Protein AF-A0A954H1Q3-F1 (afdb_monomer)

Foldseek 3Di:
DDDDDDPDPPPPPDPCVQAPPLLVVQDPFLCSDPPHLSNLQVVLLVVLVVDDDPLSSLCSNCCNPSRNLPAAAAQDDPDCPSQVDDDPNYPHNGHDDNDHSVLVRLLNGQLSVQLPDDPDRDDDPPVNVVVCVVVVFDPVLVSVCVNCVVVQDPQHAEALVVSVVVCVVPVDCRPPPSVSNVVGHD

Secondary structure (DSSP, 8-state):
--------------TTTTS-GGGGT--SSSTT-TT-HHHHHHHHHHHHTT-S-HHHHHHHHHHSTTTTTSPPSBSS-S--HHHHS--TTSS-----BSS-HHHHHHHHHHHHHHHHSSS-PPPPPTTTHHHHHHHT--HHHHHHHHHHHHHH-SS--S-HHHHHHHHHHHT------HHHHHHHH-

Sequence (186 aa):
MTKRAKNGRRSFHHPLRPLLPFRAGIAKTIEGSDFTSAQARLADLHKASEVSSVAAVDRACEHGPKTGWLQPVQLEPKRKAVRNTTTKRRPSDKGFLSMTLAECLQLLDWTGRQIRRDGKLGTIPSDLQPLFGRIGMSPDIWVDCVRRFGKWHSSGVGRPASLRRQSERTGRNRSLNTKLSRQVFA

Radius of gyration: 19.1 Å; Cα contacts (8 Å, |Δi|>4): 179; chains: 1; bounding box: 40×62×41 Å

Mean predicted aligned error: 12.43 Å

pLDDT: mean 73.04, std 18.64, range [27.81, 93.06]

Structure (mmCIF, N/CA/C/O backbone):
data_AF-A0A954H1Q3-F1
#
_entry.id   AF-A0A954H1Q3-F1
#
loop_
_atom_site.group_PDB
_atom_site.id
_atom_site.type_symbol
_atom_site.label_atom_id
_atom_site.label_alt_id
_atom_site.label_comp_id
_atom_site.label_asym_id
_atom_site.label_entity_id
_atom_site.label_seq_id
_atom_site.pdbx_PDB_ins_code
_atom_site.Cartn_x
_atom_site.Cartn_y
_atom_site.Cartn_z
_atom_site.occupancy
_atom_site.B_iso_or_equiv
_atom_site.auth_seq_id
_atom_site.auth_comp_id
_atom_site.auth_asym_id
_atom_site.auth_atom_id
_atom_site.pdbx_PDB_model_num
ATOM 1 N N . MET A 1 1 ? -21.444 47.787 7.251 1.00 35.69 1 MET A N 1
ATOM 2 C CA . MET A 1 1 ? -21.987 46.766 6.322 1.00 35.69 1 MET A CA 1
ATOM 3 C C . MET A 1 1 ? -20.879 45.800 5.911 1.00 35.69 1 MET A C 1
ATOM 5 O O . MET A 1 1 ? -20.102 46.085 5.011 1.00 35.69 1 MET A O 1
ATOM 9 N N . THR A 1 2 ? -20.749 44.682 6.618 1.00 30.59 2 THR A N 1
ATOM 10 C CA . THR A 1 2 ? -19.659 43.704 6.474 1.00 30.59 2 THR A CA 1
ATOM 11 C C . THR A 1 2 ? -20.085 42.551 5.561 1.00 30.59 2 THR A C 1
ATOM 13 O O . THR A 1 2 ? -20.817 41.653 5.970 1.00 30.59 2 THR A O 1
ATOM 16 N N . LYS A 1 3 ? -19.617 42.546 4.306 1.00 29.66 3 LYS A N 1
ATOM 17 C CA . LYS A 1 3 ? -19.769 41.396 3.399 1.00 29.66 3 LYS A CA 1
ATOM 18 C C . LYS A 1 3 ? -18.770 40.301 3.796 1.00 29.66 3 LYS A C 1
ATOM 20 O O . LYS A 1 3 ? -17.591 40.374 3.469 1.00 29.66 3 LYS A O 1
ATOM 25 N N . ARG A 1 4 ? -19.243 39.267 4.502 1.00 27.81 4 ARG A N 1
ATOM 26 C CA . ARG A 1 4 ? -18.504 38.006 4.691 1.00 27.81 4 ARG A CA 1
ATOM 27 C C . ARG A 1 4 ? -18.401 37.278 3.349 1.00 27.81 4 ARG A C 1
ATOM 29 O O . ARG A 1 4 ? -19.404 36.803 2.819 1.00 27.81 4 ARG A O 1
ATOM 36 N N . ALA A 1 5 ? -17.184 37.160 2.824 1.00 32.69 5 ALA A N 1
ATOM 37 C CA . ALA A 1 5 ? -16.878 36.290 1.698 1.00 32.69 5 ALA A CA 1
ATOM 38 C C . ALA A 1 5 ? -17.156 34.825 2.084 1.00 32.69 5 ALA A C 1
ATOM 40 O O . ALA A 1 5 ? -16.593 34.294 3.046 1.00 32.69 5 ALA A O 1
ATOM 41 N N . LYS A 1 6 ? -18.053 34.168 1.340 1.00 33.12 6 LYS A N 1
ATOM 42 C CA . LYS A 1 6 ? -18.294 32.724 1.431 1.00 33.12 6 LYS A CA 1
ATOM 43 C C . LYS A 1 6 ? -17.038 32.004 0.938 1.00 33.12 6 LYS A C 1
ATOM 45 O O . LYS A 1 6 ? -16.817 31.887 -0.263 1.00 33.12 6 LYS A O 1
ATOM 50 N N . ASN A 1 7 ? -16.215 31.521 1.867 1.00 31.72 7 ASN A N 1
ATOM 51 C CA . ASN A 1 7 ? -15.105 30.625 1.556 1.00 31.72 7 ASN A CA 1
ATOM 52 C C . ASN A 1 7 ? -15.659 29.327 0.956 1.00 31.72 7 ASN A C 1
ATOM 54 O O . ASN A 1 7 ? -16.177 28.464 1.670 1.00 31.72 7 ASN A O 1
ATOM 58 N N . GLY A 1 8 ? -15.538 29.199 -0.366 1.00 29.08 8 GLY A N 1
ATOM 59 C CA . GLY A 1 8 ? -15.759 27.955 -1.085 1.00 29.08 8 GLY A CA 1
ATOM 60 C C . GLY A 1 8 ? -14.873 26.864 -0.493 1.00 29.08 8 GLY A C 1
ATOM 61 O O . GLY A 1 8 ? -13.644 26.973 -0.482 1.00 29.08 8 GLY A O 1
ATOM 62 N N . ARG A 1 9 ? -15.501 25.809 0.032 1.00 29.38 9 ARG A N 1
ATOM 63 C CA . ARG A 1 9 ? -14.812 24.586 0.444 1.00 29.38 9 ARG A CA 1
ATOM 64 C C . ARG A 1 9 ? -14.152 23.989 -0.798 1.00 29.38 9 ARG A C 1
ATOM 66 O O . ARG A 1 9 ? -14.795 23.270 -1.553 1.00 29.38 9 ARG A O 1
ATOM 73 N N . ARG A 1 10 ? -12.868 24.280 -1.017 1.00 31.75 10 ARG A N 1
ATOM 74 C CA . ARG A 1 10 ? -12.045 23.495 -1.941 1.00 31.75 10 ARG A CA 1
ATOM 75 C C . ARG A 1 10 ? -11.965 22.083 -1.372 1.00 31.75 10 ARG A C 1
ATOM 77 O O . ARG A 1 10 ? -11.327 21.852 -0.344 1.00 31.75 10 ARG A O 1
ATOM 84 N N . SER A 1 11 ? -12.675 21.162 -2.011 1.00 29.42 11 SER A N 1
ATOM 85 C CA . SER A 1 11 ? -12.599 19.730 -1.757 1.00 29.42 11 SER A CA 1
ATOM 86 C C . SER A 1 11 ? -11.170 19.265 -2.028 1.00 29.42 11 SER A C 1
ATOM 88 O O . SER A 1 11 ? -10.785 19.035 -3.169 1.00 29.42 11 SER A O 1
ATOM 90 N N . PHE A 1 12 ? -10.356 19.155 -0.980 1.00 28.61 12 PHE A N 1
ATOM 91 C CA . PHE A 1 12 ? -9.061 18.492 -1.073 1.00 28.61 12 PHE A CA 1
ATOM 92 C C . PHE A 1 12 ? -9.314 16.993 -1.266 1.00 28.61 12 PHE A C 1
ATOM 94 O O . PHE A 1 12 ? -9.613 16.268 -0.316 1.00 28.61 12 PHE A O 1
ATOM 101 N N . HIS A 1 13 ? -9.228 16.528 -2.510 1.00 31.58 13 HIS A N 1
ATOM 102 C CA . HIS A 1 13 ? -9.162 15.106 -2.820 1.00 31.58 13 HIS A CA 1
ATOM 103 C C . HIS A 1 13 ? -7.797 14.571 -2.358 1.00 31.58 13 HIS A C 1
ATOM 105 O O . HIS A 1 13 ? -6.783 14.768 -3.015 1.00 31.58 13 HIS A O 1
ATOM 111 N N . HIS A 1 14 ? -7.762 13.940 -1.179 1.00 36.47 14 HIS A N 1
ATOM 112 C CA . HIS A 1 14 ? -6.566 13.272 -0.656 1.00 36.47 14 HIS A CA 1
ATOM 113 C C . HIS A 1 14 ? -6.348 11.932 -1.391 1.00 36.47 14 HIS A C 1
ATOM 115 O O . HIS A 1 14 ? -7.320 11.187 -1.556 1.00 36.47 14 HIS A O 1
ATOM 121 N N . PRO A 1 15 ? -5.103 11.554 -1.748 1.00 38.41 15 PRO A N 1
ATOM 122 C CA . PRO A 1 15 ? -4.767 10.362 -2.551 1.00 38.41 15 PRO A CA 1
ATOM 123 C C . PRO A 1 15 ? -5.177 9.002 -1.960 1.00 38.41 15 PRO A C 1
ATOM 125 O O . PRO A 1 15 ? -5.030 7.983 -2.622 1.00 38.41 15 PRO A O 1
ATOM 128 N N . LEU A 1 16 ? -5.707 8.968 -0.733 1.00 36.47 16 LEU A N 1
ATOM 129 C CA . LEU A 1 16 ? -6.153 7.738 -0.068 1.00 36.47 16 LEU A CA 1
ATOM 130 C C . LEU A 1 16 ? -7.680 7.546 -0.129 1.00 36.47 16 LEU A C 1
ATOM 132 O O . LEU A 1 16 ? -8.176 6.460 0.153 1.00 36.47 16 LEU A O 1
ATOM 136 N N . ARG A 1 17 ? -8.439 8.580 -0.526 1.00 35.25 17 ARG A N 1
ATOM 137 C CA . ARG A 1 17 ? -9.904 8.517 -0.668 1.00 35.25 17 ARG A CA 1
ATOM 138 C C . ARG A 1 17 ? -10.393 7.518 -1.737 1.00 35.25 17 ARG A C 1
ATOM 140 O O . ARG A 1 17 ? -11.463 6.961 -1.514 1.00 35.25 17 ARG A O 1
ATOM 147 N N . PRO A 1 18 ? -9.662 7.239 -2.838 1.00 40.72 18 PRO A N 1
ATOM 148 C CA . PRO A 1 18 ? -10.071 6.218 -3.800 1.00 40.72 18 PRO A CA 1
ATOM 149 C C . PRO A 1 18 ? -9.513 4.815 -3.504 1.00 40.72 18 PRO A C 1
ATOM 151 O O . PRO A 1 18 ? -9.745 3.904 -4.289 1.00 40.72 18 PRO A O 1
ATOM 154 N N . LEU A 1 19 ? -8.774 4.592 -2.409 1.00 43.12 19 LEU A N 1
ATOM 155 C CA . LEU A 1 19 ? -8.005 3.347 -2.253 1.00 43.12 19 LEU A CA 1
ATOM 156 C C . LEU A 1 19 ? -8.786 2.140 -1.721 1.00 43.12 19 LEU A C 1
ATOM 158 O O . LEU A 1 19 ? -8.207 1.064 -1.601 1.00 43.12 19 LEU A O 1
ATOM 162 N N . LEU A 1 20 ? -10.072 2.282 -1.394 1.00 49.75 20 LEU A N 1
ATOM 163 C CA . LEU A 1 20 ? -10.855 1.197 -0.792 1.00 49.75 20 LEU A CA 1
ATOM 164 C C . LEU A 1 20 ? -12.334 1.174 -1.240 1.00 49.75 20 LEU A C 1
ATOM 166 O O . LEU A 1 20 ? -13.223 1.290 -0.392 1.00 49.75 20 LEU A O 1
ATOM 170 N N . PRO A 1 21 ? -12.661 0.973 -2.529 1.00 43.56 21 PRO A N 1
ATOM 171 C CA . PRO A 1 21 ? -14.035 0.656 -2.927 1.00 43.56 21 PRO A CA 1
ATOM 172 C C . PRO A 1 21 ? -14.500 -0.745 -2.486 1.00 43.56 21 PRO A C 1
ATOM 174 O O . PRO A 1 21 ? -15.682 -1.053 -2.625 1.00 43.56 21 PRO A O 1
ATOM 177 N N . PHE A 1 22 ? -13.659 -1.538 -1.799 1.00 46.09 22 PHE A N 1
ATOM 178 C CA . PHE A 1 22 ? -14.114 -2.698 -1.008 1.00 46.09 22 PHE A CA 1
ATOM 179 C C . PHE A 1 22 ? -15.218 -2.331 -0.000 1.00 46.09 22 PHE A C 1
ATOM 181 O O . PHE A 1 22 ? -15.988 -3.194 0.411 1.00 46.09 22 PHE A O 1
ATOM 188 N N . ARG A 1 23 ? -15.325 -1.045 0.372 1.00 44.06 23 ARG A N 1
ATOM 189 C CA . ARG A 1 23 ? -16.390 -0.515 1.234 1.00 44.06 23 ARG A CA 1
ATOM 190 C C . ARG A 1 23 ? -17.799 -0.573 0.644 1.00 44.06 23 ARG A C 1
ATOM 192 O O . ARG A 1 23 ? -18.736 -0.463 1.422 1.00 44.06 23 ARG A O 1
ATOM 199 N N . ALA A 1 24 ? -17.966 -0.692 -0.671 1.00 43.34 24 ALA A N 1
ATOM 200 C CA . ALA A 1 24 ? -19.290 -0.620 -1.292 1.00 43.34 24 ALA A CA 1
ATOM 201 C C . ALA A 1 24 ? -19.890 -1.996 -1.636 1.00 43.34 24 ALA A C 1
ATOM 203 O O . ALA A 1 24 ? -20.985 -2.053 -2.179 1.00 43.34 24 ALA A O 1
ATOM 204 N N . GLY A 1 25 ? -19.180 -3.102 -1.368 1.00 50.59 25 GLY A N 1
ATOM 205 C CA . GLY A 1 25 ? -19.646 -4.443 -1.749 1.00 50.59 25 GLY A CA 1
ATOM 206 C C . GLY A 1 25 ? -19.659 -4.704 -3.264 1.00 50.59 25 GLY A C 1
ATOM 207 O O . GLY A 1 25 ? -20.170 -5.731 -3.691 1.00 50.59 25 GLY A O 1
ATOM 208 N N . ILE A 1 26 ? -19.073 -3.807 -4.069 1.00 52.38 26 ILE A N 1
ATOM 209 C CA . ILE A 1 26 ? -19.109 -3.855 -5.542 1.00 52.38 26 ILE A CA 1
ATOM 210 C C . ILE A 1 26 ? -18.188 -4.954 -6.110 1.00 52.38 26 ILE A C 1
ATOM 212 O O . ILE A 1 26 ? -18.482 -5.511 -7.160 1.00 52.38 26 ILE A O 1
ATOM 216 N N . ALA A 1 27 ? -17.106 -5.322 -5.408 1.00 52.56 27 ALA A N 1
ATOM 217 C CA . ALA A 1 27 ? -16.133 -6.312 -5.879 1.00 52.56 27 ALA A CA 1
ATOM 218 C C . ALA A 1 27 ? -15.716 -7.328 -4.802 1.00 52.56 27 ALA A C 1
ATOM 220 O O . ALA A 1 27 ? -15.484 -6.987 -3.635 1.00 52.56 27 ALA A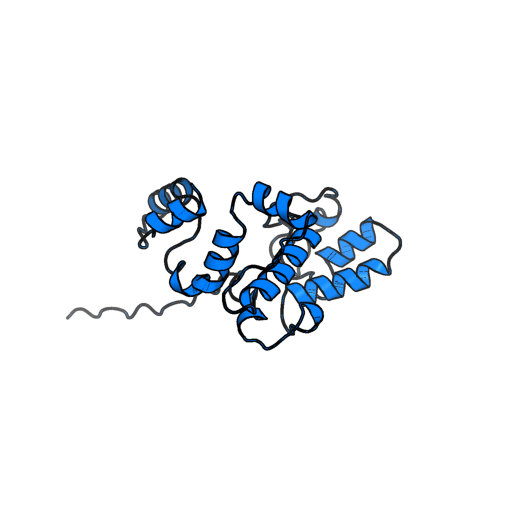 O 1
ATOM 221 N N . LYS A 1 28 ? -15.586 -8.602 -5.207 1.00 58.41 28 LYS A N 1
ATOM 222 C CA . LYS A 1 28 ? -15.193 -9.717 -4.324 1.00 58.41 28 LYS A CA 1
ATOM 223 C C . LYS A 1 28 ? -13.679 -9.812 -4.107 1.00 58.41 28 LYS A C 1
ATOM 225 O O . LYS A 1 28 ? -13.258 -10.299 -3.055 1.00 58.41 28 LYS A O 1
ATOM 230 N N . THR A 1 29 ? -12.878 -9.287 -5.023 1.00 67.88 29 THR A N 1
ATOM 231 C CA . THR A 1 29 ? -11.412 -9.348 -4.979 1.00 67.88 29 THR A CA 1
ATOM 232 C C . THR A 1 29 ? -10.798 -8.044 -5.501 1.00 67.88 29 THR A C 1
ATOM 234 O O . THR A 1 29 ? -11.523 -7.171 -5.987 1.00 67.88 29 THR A O 1
ATOM 237 N N . ILE A 1 30 ? -9.477 -7.882 -5.377 1.00 67.50 30 ILE A N 1
ATOM 238 C CA . ILE A 1 30 ? -8.761 -6.714 -5.921 1.00 67.50 30 ILE A CA 1
ATOM 239 C C . ILE A 1 30 ? -8.903 -6.662 -7.451 1.00 67.50 30 ILE A C 1
ATOM 241 O O . ILE A 1 30 ? -9.086 -5.589 -8.022 1.00 67.50 30 ILE A O 1
ATOM 245 N N . GLU A 1 31 ? -8.864 -7.824 -8.099 1.00 68.88 31 GLU A N 1
ATOM 246 C CA . GLU A 1 31 ? -8.974 -8.025 -9.545 1.00 68.88 31 GLU A CA 1
ATOM 247 C C . GLU A 1 31 ? -10.309 -7.506 -10.087 1.00 68.88 31 GLU A C 1
ATOM 249 O O . GLU A 1 31 ? -10.332 -6.793 -11.089 1.00 68.88 31 GLU A O 1
ATOM 254 N N . GLY A 1 32 ? -11.412 -7.826 -9.400 1.00 64.12 32 GLY A N 1
ATOM 255 C CA . GLY A 1 32 ? -12.763 -7.409 -9.788 1.00 64.12 32 GLY A CA 1
ATOM 256 C C . GLY A 1 32 ? -13.130 -5.985 -9.368 1.00 64.12 32 GLY A C 1
ATOM 257 O O . GLY A 1 32 ? -14.266 -5.566 -9.566 1.00 64.12 32 GLY A O 1
ATOM 258 N N . SER A 1 33 ? -12.212 -5.256 -8.727 1.00 67.75 33 SER A N 1
ATOM 259 C CA . SER A 1 33 ? -12.450 -3.894 -8.259 1.00 67.75 33 SER A CA 1
ATOM 260 C C . SER A 1 33 ? -12.044 -2.875 -9.319 1.00 67.75 33 SER A C 1
ATOM 262 O O . SER A 1 33 ? -10.965 -2.272 -9.235 1.00 67.75 33 SER A O 1
ATOM 264 N N . ASP A 1 34 ? -12.943 -2.660 -10.276 1.00 69.38 34 ASP A N 1
ATOM 265 C CA . ASP A 1 34 ? -12.738 -1.729 -11.382 1.00 69.38 34 ASP A CA 1
ATOM 266 C C . ASP A 1 34 ? -12.370 -0.316 -10.919 1.00 69.38 34 ASP A C 1
ATOM 268 O O . ASP A 1 34 ? -12.818 0.177 -9.879 1.00 69.38 34 ASP A O 1
ATOM 272 N N . PHE A 1 35 ? -11.519 0.337 -11.714 1.00 67.12 35 PHE A N 1
ATOM 273 C CA . PHE A 1 35 ? -11.088 1.728 -11.533 1.00 67.12 35 PHE A CA 1
ATOM 274 C C . PHE A 1 35 ? -10.304 2.007 -10.241 1.00 67.12 35 PHE A C 1
ATOM 276 O O . PHE A 1 35 ? -10.241 3.147 -9.774 1.00 67.12 35 PHE A O 1
ATOM 283 N N . THR A 1 36 ? -9.643 0.993 -9.671 1.00 80.38 36 THR A N 1
ATOM 284 C CA . THR A 1 36 ? -8.751 1.186 -8.520 1.00 80.38 36 THR A CA 1
ATOM 285 C C . THR A 1 36 ? -7.286 1.228 -8.905 1.00 80.38 36 THR A C 1
ATOM 287 O O . THR A 1 36 ? -6.818 0.523 -9.798 1.00 80.38 36 THR A O 1
ATOM 290 N N . SER A 1 37 ? -6.503 1.993 -8.144 1.00 86.19 37 SER A N 1
ATOM 291 C CA . SER A 1 37 ? -5.046 1.928 -8.260 1.00 86.19 37 SER A CA 1
ATOM 292 C C . SER A 1 37 ? -4.498 0.544 -7.898 1.00 86.19 37 SER A C 1
ATOM 294 O O 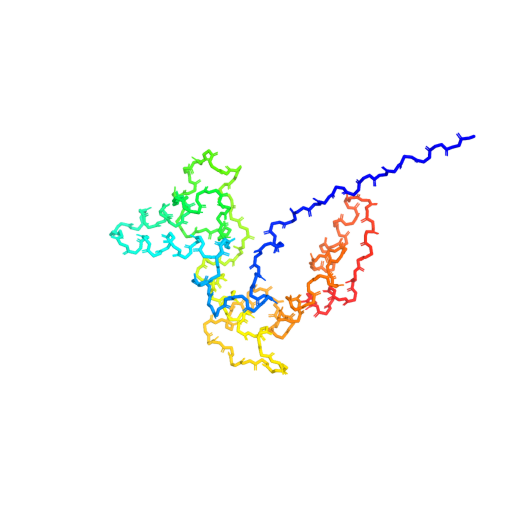. SER A 1 37 ? -3.426 0.185 -8.367 1.00 86.19 37 SER A O 1
ATOM 296 N N . ALA A 1 38 ? -5.195 -0.221 -7.049 1.00 86.62 38 ALA A N 1
ATOM 297 C CA . ALA A 1 38 ? -4.805 -1.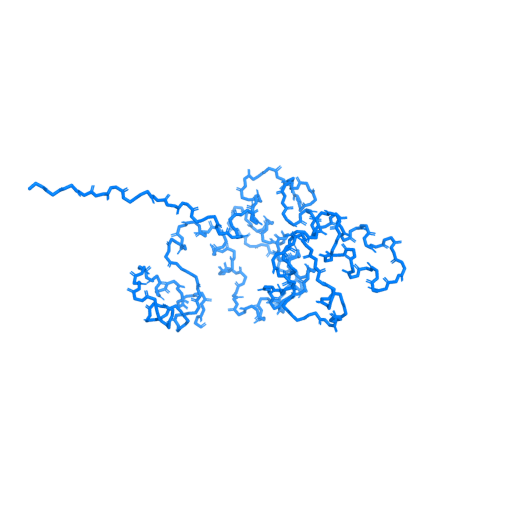584 -6.695 1.00 86.62 38 ALA A CA 1
ATOM 298 C C . ALA A 1 38 ? -4.966 -2.531 -7.896 1.00 86.62 38 ALA A C 1
ATOM 300 O O . ALA A 1 38 ? -4.010 -3.212 -8.254 1.00 86.62 38 ALA A O 1
ATOM 301 N N . GLN A 1 39 ? -6.109 -2.479 -8.588 1.00 86.12 39 GLN A N 1
ATOM 302 C CA . GLN A 1 39 ? -6.341 -3.218 -9.832 1.00 86.12 39 GLN A CA 1
ATOM 303 C C . GLN A 1 39 ? -5.353 -2.801 -10.931 1.00 86.12 39 GLN A C 1
ATOM 305 O O . GLN A 1 39 ? -4.764 -3.655 -11.589 1.00 86.12 39 GLN A O 1
ATOM 310 N N . ALA A 1 40 ? -5.119 -1.496 -11.113 1.00 89.25 40 ALA A N 1
ATOM 311 C CA . ALA A 1 40 ? -4.147 -0.991 -12.084 1.00 89.25 40 ALA A CA 1
ATOM 312 C C . ALA A 1 40 ? -2.739 -1.557 -11.836 1.00 89.25 40 ALA A C 1
ATOM 314 O O . ALA A 1 40 ? -2.065 -1.977 -12.775 1.00 89.25 40 ALA A O 1
ATOM 315 N N . ARG A 1 41 ? -2.323 -1.615 -10.564 1.00 91.94 41 ARG A N 1
ATOM 316 C CA . ARG A 1 41 ? -1.049 -2.217 -10.149 1.00 91.94 41 ARG A CA 1
ATOM 317 C C . ARG A 1 41 ? -0.997 -3.710 -10.391 1.00 91.94 41 ARG A C 1
ATOM 319 O O . ARG A 1 41 ? 0.020 -4.189 -10.870 1.00 91.94 41 ARG A O 1
ATOM 326 N N . LEU A 1 42 ? -2.072 -4.422 -10.082 1.00 90.06 42 LEU A N 1
ATOM 327 C CA . LEU A 1 42 ? -2.139 -5.862 -10.281 1.00 90.06 42 LEU A CA 1
ATOM 328 C C . LEU A 1 42 ? -2.075 -6.234 -11.767 1.00 90.06 42 LEU A C 1
ATOM 330 O O . LEU A 1 42 ? -1.359 -7.152 -12.145 1.00 90.06 42 LEU A O 1
ATOM 334 N N . ALA A 1 43 ? -2.747 -5.466 -12.624 1.00 90.56 43 ALA A N 1
ATOM 335 C CA . ALA A 1 43 ? -2.723 -5.681 -14.065 1.00 90.56 43 ALA A CA 1
ATOM 336 C C . ALA A 1 43 ? -1.320 -5.505 -14.674 1.00 90.56 43 ALA A C 1
ATOM 338 O O . ALA A 1 43 ? -0.910 -6.323 -15.495 1.00 90.56 43 ALA A O 1
ATOM 339 N N . ASP A 1 44 ? -0.575 -4.472 -14.275 1.00 92.31 44 ASP A N 1
ATOM 340 C CA . ASP A 1 44 ? 0.804 -4.294 -14.751 1.00 92.31 44 ASP A CA 1
ATOM 341 C C . ASP A 1 44 ? 1.777 -5.282 -14.084 1.00 92.31 44 ASP A C 1
ATOM 343 O O . ASP A 1 44 ? 2.743 -5.695 -14.719 1.00 92.31 44 ASP A O 1
ATOM 347 N N . LEU A 1 45 ? 1.500 -5.734 -12.853 1.00 90.69 45 LEU A N 1
ATOM 348 C CA . LEU A 1 45 ? 2.255 -6.801 -12.188 1.00 90.69 45 LEU A CA 1
ATOM 349 C C . LEU A 1 45 ? 2.099 -8.151 -12.908 1.00 90.69 45 LEU A C 1
ATOM 351 O O . LEU A 1 45 ? 3.088 -8.853 -13.092 1.00 90.69 45 LEU A O 1
ATOM 355 N N . HIS A 1 46 ? 0.889 -8.499 -13.357 1.00 90.69 46 HIS A N 1
ATOM 356 C CA . HIS A 1 46 ? 0.663 -9.702 -14.165 1.00 90.69 46 HIS A CA 1
ATOM 357 C C . HIS A 1 46 ? 1.442 -9.636 -15.479 1.00 90.69 46 HIS A C 1
ATOM 359 O O . HIS A 1 46 ? 2.189 -10.558 -15.784 1.00 90.69 46 HIS A O 1
ATOM 365 N N . LYS A 1 47 ? 1.380 -8.508 -16.197 1.00 90.19 47 LYS A N 1
ATOM 366 C CA . LYS A 1 47 ? 2.184 -8.306 -17.415 1.00 90.19 47 LYS A CA 1
ATOM 367 C C . LYS A 1 47 ? 3.685 -8.370 -17.143 1.00 90.19 47 LYS A C 1
ATOM 369 O O . LYS A 1 47 ? 4.444 -8.857 -17.969 1.00 90.19 47 LYS A O 1
ATOM 374 N N . ALA A 1 48 ? 4.129 -7.888 -15.983 1.00 89.44 48 ALA A N 1
ATOM 375 C CA . ALA A 1 48 ? 5.531 -7.959 -15.596 1.00 89.44 48 ALA A CA 1
ATOM 376 C C . ALA A 1 48 ? 6.021 -9.408 -15.433 1.00 89.44 48 ALA A C 1
ATOM 378 O O . ALA A 1 48 ? 7.186 -9.665 -15.714 1.00 89.44 48 ALA A O 1
ATOM 379 N N . SER A 1 49 ? 5.155 -10.350 -15.033 1.00 87.12 49 SER A N 1
ATOM 380 C CA . SER A 1 49 ? 5.525 -11.770 -14.900 1.00 87.12 49 SER A CA 1
ATOM 381 C C . SER A 1 49 ? 5.833 -12.469 -16.228 1.00 87.12 49 SER A C 1
ATOM 383 O O . SER A 1 49 ? 6.492 -13.503 -16.226 1.00 87.12 49 SER A O 1
ATOM 385 N N . GLU A 1 50 ? 5.426 -11.881 -17.356 1.00 89.81 50 GLU A N 1
ATOM 386 C CA . GLU A 1 50 ? 5.722 -12.389 -18.702 1.00 89.81 50 GLU A CA 1
ATOM 387 C C . GLU A 1 50 ? 7.149 -12.036 -19.160 1.00 89.81 50 GLU A C 1
ATOM 389 O O . GLU A 1 50 ? 7.624 -12.541 -20.176 1.00 89.81 50 GLU A O 1
ATOM 394 N N . VAL A 1 51 ? 7.854 -11.163 -18.428 1.00 88.81 51 VAL A N 1
ATOM 395 C CA . VAL A 1 51 ? 9.178 -10.669 -18.817 1.00 88.81 51 VAL A CA 1
ATOM 396 C C . VAL A 1 51 ? 10.286 -11.371 -18.034 1.00 88.81 51 VAL A C 1
ATOM 398 O O . VAL A 1 51 ? 10.233 -11.489 -16.814 1.00 88.81 51 VAL A O 1
ATOM 401 N N . SER A 1 52 ? 11.348 -11.780 -18.730 1.00 85.38 52 SER A N 1
ATOM 402 C CA . SER A 1 52 ? 12.446 -12.578 -18.161 1.00 85.38 52 SER A CA 1
ATOM 403 C C . SER A 1 52 ? 13.491 -11.776 -17.371 1.00 85.38 52 SER A C 1
ATOM 405 O O . SER A 1 52 ? 14.205 -12.334 -16.540 1.00 85.38 52 SER A O 1
ATOM 407 N N . SER A 1 53 ? 13.606 -10.464 -17.605 1.00 91.06 53 SER A N 1
ATOM 408 C CA . SER A 1 53 ? 14.616 -9.613 -16.960 1.00 91.06 53 SER A CA 1
ATOM 409 C C . SER A 1 53 ? 14.068 -8.879 -15.739 1.00 91.06 53 SER A C 1
ATOM 411 O O . SER A 1 53 ? 13.085 -8.146 -15.835 1.00 91.06 53 SER A O 1
ATOM 413 N N . VAL A 1 54 ? 14.785 -8.956 -14.614 1.00 88.25 54 VAL A N 1
ATOM 414 C CA . VAL A 1 54 ? 14.445 -8.263 -13.356 1.00 88.25 54 VAL A CA 1
ATOM 415 C C . VAL A 1 54 ? 14.275 -6.749 -13.546 1.00 88.25 54 VAL A C 1
ATOM 417 O O . VAL A 1 54 ? 13.361 -6.150 -12.983 1.00 88.25 54 VAL A O 1
ATOM 420 N N . ALA A 1 55 ? 15.118 -6.117 -14.369 1.00 89.00 55 ALA A N 1
ATOM 421 C CA . ALA A 1 55 ? 15.012 -4.683 -14.645 1.00 89.00 55 ALA A CA 1
ATOM 422 C C . ALA A 1 55 ? 13.751 -4.343 -15.458 1.00 89.00 55 ALA A C 1
ATOM 424 O O . ALA A 1 55 ? 13.149 -3.282 -15.278 1.00 89.00 55 ALA A O 1
ATOM 425 N N . ALA A 1 56 ? 13.343 -5.247 -16.349 1.00 89.44 56 ALA A N 1
ATOM 426 C CA . ALA A 1 56 ? 12.129 -5.085 -17.130 1.00 89.44 56 ALA A CA 1
ATOM 427 C C . ALA A 1 56 ? 10.872 -5.333 -16.280 1.00 89.44 56 ALA A C 1
ATOM 429 O O . ALA A 1 56 ? 9.907 -4.587 -16.427 1.00 89.44 56 ALA A O 1
ATOM 430 N N . VAL A 1 57 ? 10.922 -6.275 -15.329 1.00 90.81 57 VAL A N 1
ATOM 431 C CA . VAL A 1 57 ? 9.876 -6.475 -14.311 1.00 90.81 57 VAL A CA 1
ATOM 432 C C . VAL A 1 57 ? 9.668 -5.202 -13.493 1.00 90.81 57 VAL A C 1
ATOM 434 O O . VAL A 1 57 ? 8.539 -4.729 -13.371 1.00 90.81 57 VAL A O 1
ATOM 437 N N . ASP A 1 58 ? 10.744 -4.597 -12.978 1.00 90.25 58 ASP A N 1
ATOM 438 C CA . ASP A 1 58 ? 10.645 -3.359 -12.194 1.00 90.25 58 ASP A CA 1
ATOM 439 C C . ASP A 1 58 ? 10.035 -2.221 -13.019 1.00 90.25 58 ASP A C 1
ATOM 441 O O . ASP A 1 58 ? 9.147 -1.503 -12.548 1.00 90.25 58 ASP A O 1
ATOM 445 N N . ARG A 1 59 ? 10.480 -2.072 -14.274 1.00 90.88 59 ARG A N 1
ATOM 446 C CA . ARG A 1 59 ? 9.955 -1.054 -15.189 1.00 90.88 59 ARG A CA 1
ATOM 447 C C . ARG A 1 59 ? 8.483 -1.291 -15.509 1.00 90.88 59 ARG A C 1
ATOM 449 O O . ARG A 1 59 ? 7.722 -0.333 -15.503 1.00 90.88 59 ARG A O 1
ATOM 456 N N . ALA A 1 60 ? 8.070 -2.529 -15.756 1.00 90.38 60 ALA A N 1
ATOM 457 C CA . ALA A 1 60 ? 6.668 -2.861 -15.980 1.00 90.38 60 ALA A CA 1
ATOM 458 C C . ALA A 1 60 ? 5.818 -2.565 -14.732 1.00 90.38 60 ALA A C 1
ATOM 460 O O . ALA A 1 60 ? 4.749 -1.973 -14.847 1.00 90.38 60 ALA A O 1
ATOM 461 N N . CYS A 1 61 ? 6.324 -2.869 -13.533 1.00 90.00 61 CYS A N 1
ATOM 462 C CA . CYS A 1 61 ? 5.620 -2.608 -12.278 1.00 90.00 61 CYS A CA 1
ATOM 463 C C . CYS A 1 61 ? 5.456 -1.110 -11.967 1.00 90.00 61 CYS A C 1
ATOM 465 O O . CYS A 1 61 ? 4.367 -0.676 -11.579 1.00 90.00 61 CYS A O 1
ATOM 467 N N . GLU A 1 62 ? 6.524 -0.311 -12.087 1.00 90.56 62 GLU A N 1
ATOM 468 C CA . GLU A 1 62 ? 6.507 1.109 -11.696 1.00 90.56 62 GLU A CA 1
ATOM 469 C C . GLU A 1 62 ? 6.156 2.062 -12.846 1.00 90.56 62 GLU A C 1
ATOM 471 O O . GLU A 1 62 ? 5.588 3.122 -12.593 1.00 90.56 62 GLU A O 1
ATOM 476 N N . HIS A 1 63 ? 6.471 1.715 -14.092 1.00 91.06 63 HIS A N 1
ATOM 477 C CA . HIS A 1 63 ? 6.298 2.573 -15.274 1.00 91.06 63 HIS A CA 1
ATOM 478 C C . HIS A 1 63 ? 5.380 1.960 -16.336 1.00 91.06 63 HIS A C 1
ATOM 480 O O . HIS A 1 63 ? 5.327 2.451 -17.466 1.00 91.06 63 HIS A O 1
ATOM 486 N N . GLY A 1 64 ? 4.637 0.912 -15.979 1.00 91.06 64 GLY A N 1
ATOM 487 C CA . GLY A 1 64 ? 3.699 0.239 -16.863 1.00 91.06 64 GLY A CA 1
ATOM 488 C C . GLY A 1 64 ? 2.588 1.151 -17.398 1.00 91.06 64 GLY A C 1
ATOM 489 O O . GLY A 1 64 ? 2.385 2.290 -16.947 1.00 91.06 64 GLY A O 1
ATOM 490 N N . PRO A 1 65 ? 1.837 0.690 -18.409 1.00 91.62 65 PRO A N 1
ATOM 491 C CA . PRO A 1 65 ? 0.790 1.486 -19.037 1.00 91.62 65 PRO A CA 1
ATOM 492 C C . PRO A 1 65 ? -0.292 1.927 -18.041 1.00 91.62 65 PRO A C 1
ATOM 494 O O . PRO A 1 65 ? -0.772 3.056 -18.150 1.00 91.62 65 PRO A O 1
ATOM 497 N N . LYS A 1 66 ? -0.629 1.110 -17.037 1.00 90.50 66 LYS A N 1
ATOM 498 C CA . LYS A 1 66 ? -1.648 1.425 -16.028 1.00 90.50 66 LYS A CA 1
ATOM 499 C C . LYS A 1 66 ? -1.073 2.053 -14.757 1.00 90.50 66 LYS A C 1
ATOM 501 O O . LYS A 1 66 ? -1.797 2.800 -14.104 1.00 90.50 66 LYS A O 1
ATOM 506 N N . THR A 1 67 ? 0.191 1.811 -14.409 1.00 90.19 67 THR A N 1
ATOM 507 C CA . THR A 1 67 ? 0.816 2.308 -13.168 1.00 90.19 67 THR A CA 1
ATOM 508 C C . THR A 1 67 ? 1.736 3.503 -13.346 1.00 90.19 67 THR A C 1
ATOM 510 O O . THR A 1 67 ? 2.022 4.172 -12.359 1.00 90.19 67 THR A O 1
ATOM 513 N N . GLY A 1 68 ? 2.168 3.833 -14.564 1.00 89.50 68 GLY A N 1
ATOM 514 C CA . GLY A 1 68 ? 3.183 4.869 -14.784 1.00 89.50 68 GLY A CA 1
ATOM 515 C C . GLY A 1 68 ? 2.796 6.284 -14.332 1.00 89.50 68 GLY A C 1
ATOM 516 O O . GLY A 1 68 ? 3.671 7.122 -14.142 1.00 89.50 68 GLY A O 1
ATOM 517 N N . TRP A 1 69 ? 1.506 6.558 -14.125 1.00 91.12 69 TRP A N 1
ATOM 518 C CA . TRP A 1 69 ? 1.008 7.815 -13.546 1.00 91.12 69 TRP A CA 1
ATOM 519 C C . TRP A 1 69 ? 0.783 7.740 -12.025 1.00 91.12 69 TRP A C 1
ATOM 521 O O . TRP A 1 69 ? 0.591 8.762 -11.368 1.00 91.12 69 TRP A O 1
ATOM 531 N N . LEU A 1 70 ? 0.817 6.539 -11.442 1.00 90.69 70 LEU A N 1
ATOM 532 C CA . LEU A 1 70 ? 0.730 6.328 -10.003 1.00 90.69 70 LEU A CA 1
ATOM 533 C C . LEU A 1 70 ? 2.108 6.512 -9.367 1.00 90.69 70 LEU A C 1
ATOM 535 O O . LEU A 1 70 ? 3.129 6.081 -9.901 1.00 90.69 70 LEU A O 1
ATOM 539 N N . GLN A 1 71 ? 2.132 7.100 -8.176 1.00 90.50 71 GLN A N 1
ATOM 540 C CA . GLN A 1 71 ? 3.346 7.169 -7.368 1.00 90.50 71 GLN A CA 1
ATOM 541 C C . GLN A 1 71 ? 3.781 5.752 -6.942 1.00 90.50 71 GLN A C 1
ATOM 543 O O . GLN A 1 71 ? 2.911 4.970 -6.555 1.00 90.50 71 GLN A O 1
ATOM 548 N N . PRO A 1 72 ? 5.069 5.371 -6.975 1.00 92.00 72 PRO A N 1
ATOM 549 C CA . PRO A 1 72 ? 5.510 4.049 -6.517 1.00 92.00 72 PRO A CA 1
ATOM 550 C C . PRO A 1 72 ? 5.090 3.753 -5.069 1.00 92.00 72 PRO A C 1
ATOM 552 O O . PRO A 1 72 ? 4.980 4.667 -4.260 1.00 92.00 72 PRO A O 1
ATOM 555 N N . VAL A 1 73 ? 4.830 2.489 -4.713 1.00 91.75 73 VAL A N 1
ATOM 556 C CA . VAL A 1 73 ? 4.420 2.151 -3.331 1.00 91.75 73 VAL A CA 1
ATOM 557 C C . VAL A 1 73 ? 5.607 2.235 -2.384 1.00 91.75 73 VAL A C 1
ATOM 559 O O . VAL A 1 73 ? 5.605 3.030 -1.448 1.00 91.75 73 VAL A O 1
ATOM 562 N N . GLN A 1 74 ? 6.627 1.425 -2.644 1.00 93.06 74 GLN A N 1
ATOM 563 C CA . GLN A 1 74 ? 7.728 1.213 -1.718 1.00 93.06 74 GLN A CA 1
ATOM 564 C C . GLN A 1 74 ? 8.609 2.454 -1.612 1.00 93.06 74 GLN A C 1
ATOM 566 O O . GLN A 1 74 ? 9.107 2.931 -2.618 1.00 93.06 74 GLN A O 1
ATOM 571 N N . LEU A 1 75 ? 8.838 2.987 -0.419 1.00 89.62 75 LEU A N 1
ATOM 572 C CA . LEU A 1 75 ? 9.646 4.187 -0.220 1.00 89.62 75 LEU A CA 1
ATOM 573 C C . LEU A 1 75 ? 11.095 3.947 -0.663 1.00 89.62 75 LEU A C 1
ATOM 575 O O . LEU A 1 75 ? 11.588 4.674 -1.518 1.00 89.62 75 LEU A O 1
ATOM 579 N N . GLU A 1 76 ? 11.701 2.860 -0.185 1.00 87.62 76 GLU A N 1
ATOM 580 C CA . GLU A 1 76 ? 13.073 2.452 -0.505 1.00 87.62 76 GLU A CA 1
ATOM 581 C C . GLU A 1 76 ? 13.068 1.073 -1.191 1.00 87.62 76 GLU A C 1
ATOM 583 O O . GLU A 1 76 ? 12.942 0.047 -0.512 1.00 87.62 76 GLU A O 1
ATOM 588 N N . PRO A 1 77 ? 13.133 1.009 -2.534 1.00 86.69 77 PRO A N 1
ATOM 589 C CA . PRO A 1 77 ? 13.181 -0.243 -3.268 1.00 86.69 77 PRO A CA 1
ATOM 590 C C . PRO A 1 77 ? 14.590 -0.822 -3.16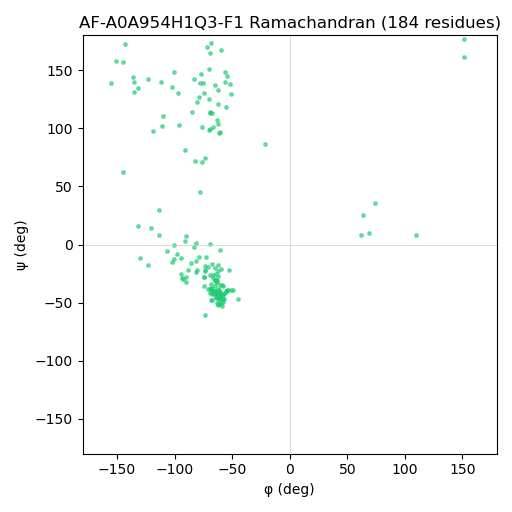6 1.00 86.69 77 PRO A C 1
ATOM 592 O O . PRO A 1 77 ? 15.580 -0.088 -3.172 1.00 86.69 77 PRO A O 1
ATOM 595 N N . LYS A 1 78 ? 14.694 -2.154 -3.141 1.00 85.31 78 LYS A N 1
ATOM 596 C CA . LYS A 1 78 ? 15.999 -2.839 -3.167 1.00 85.31 78 LYS A CA 1
ATOM 597 C C . LYS A 1 78 ? 16.811 -2.455 -4.409 1.00 85.31 78 LYS A C 1
ATOM 599 O O . LYS A 1 78 ? 18.026 -2.327 -4.345 1.00 85.31 78 LYS A O 1
ATOM 604 N N . ARG A 1 79 ? 16.124 -2.25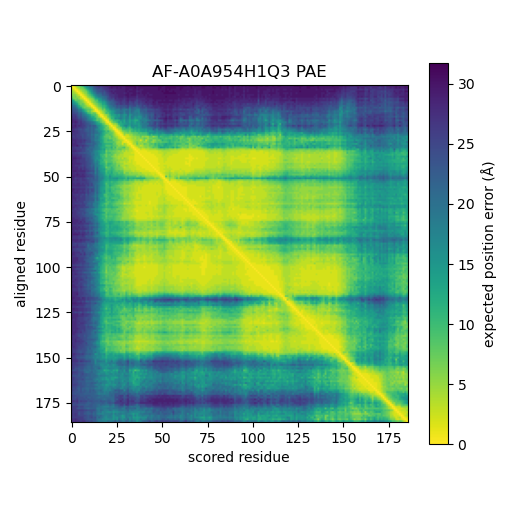2 -5.537 1.00 87.81 79 ARG A N 1
ATOM 605 C CA . ARG A 1 79 ? 16.709 -1.868 -6.822 1.00 87.81 79 ARG A CA 1
ATOM 606 C C . ARG A 1 79 ? 16.308 -0.434 -7.145 1.00 87.81 79 ARG A C 1
ATOM 608 O O . ARG A 1 79 ? 15.145 -0.153 -7.415 1.00 87.81 79 ARG A O 1
ATOM 615 N N . LYS A 1 80 ? 17.278 0.482 -7.100 1.00 88.19 80 LYS A N 1
ATOM 616 C CA . LYS A 1 80 ? 17.049 1.920 -7.331 1.00 88.19 80 LYS A CA 1
ATOM 617 C C . LYS A 1 80 ? 17.092 2.316 -8.808 1.00 88.19 80 LYS A C 1
ATOM 619 O O . LYS A 1 80 ? 16.564 3.362 -9.159 1.00 88.19 80 LYS A O 1
ATOM 624 N N . ALA A 1 81 ? 17.635 1.458 -9.676 1.00 88.62 81 ALA A N 1
ATOM 625 C CA . ALA A 1 81 ? 17.784 1.727 -11.108 1.00 88.62 81 ALA A CA 1
ATOM 626 C C . ALA A 1 81 ? 16.468 2.143 -11.790 1.00 88.62 81 ALA A C 1
ATOM 628 O O . ALA A 1 81 ? 16.465 3.079 -12.584 1.00 88.62 81 ALA A O 1
ATOM 629 N N . VAL A 1 82 ? 15.339 1.523 -11.424 1.00 87.69 82 VAL A N 1
ATOM 630 C CA . VAL A 1 82 ? 14.011 1.868 -11.967 1.00 87.69 82 VAL A CA 1
ATOM 631 C C . VAL A 1 82 ? 13.574 3.307 -11.652 1.00 87.69 82 VAL A C 1
ATOM 633 O O . VAL A 1 82 ? 12.773 3.879 -12.388 1.00 87.69 82 VAL A O 1
ATOM 636 N N . ARG A 1 83 ? 14.132 3.918 -10.599 1.00 87.94 83 ARG A N 1
ATOM 637 C CA . ARG A 1 83 ? 13.811 5.282 -10.144 1.00 87.94 83 ARG A CA 1
ATOM 638 C C . ARG A 1 83 ? 14.785 6.346 -10.611 1.00 87.94 83 ARG A C 1
ATOM 640 O O . ARG A 1 83 ? 14.518 7.527 -10.424 1.00 87.94 83 ARG A O 1
ATOM 647 N N . ASN A 1 84 ? 15.890 5.937 -11.225 1.00 86.56 84 ASN A N 1
ATOM 648 C CA . ASN A 1 84 ? 16.799 6.871 -11.880 1.00 86.56 84 ASN A CA 1
ATOM 649 C C . ASN A 1 84 ? 16.193 7.392 -13.192 1.00 86.56 84 ASN A C 1
ATOM 651 O O . ASN A 1 84 ? 16.577 8.451 -13.678 1.00 86.56 84 ASN A O 1
ATOM 655 N N . THR A 1 85 ? 15.241 6.654 -13.769 1.00 80.56 85 THR A N 1
ATOM 656 C CA . THR A 1 85 ? 14.481 7.088 -14.939 1.00 80.56 85 THR A CA 1
ATOM 657 C C . THR A 1 85 ? 13.301 7.946 -14.501 1.00 80.56 85 THR A C 1
ATOM 659 O O . THR A 1 85 ? 12.366 7.448 -13.875 1.00 80.56 85 THR A O 1
ATOM 662 N N . THR A 1 86 ? 13.329 9.223 -14.872 1.00 76.38 86 THR A N 1
ATOM 663 C CA . THR A 1 86 ? 12.203 10.133 -14.665 1.00 76.38 86 THR A CA 1
ATOM 664 C C . THR A 1 86 ? 11.120 9.884 -15.708 1.00 76.38 86 THR A C 1
ATOM 666 O O . THR A 1 86 ? 11.390 9.674 -16.892 1.00 76.38 86 THR A O 1
ATOM 669 N N . THR A 1 87 ? 9.862 9.910 -15.277 1.00 81.06 87 THR A N 1
ATOM 670 C CA . THR A 1 87 ? 8.707 9.794 -16.173 1.00 81.06 87 THR A CA 1
ATOM 671 C C . THR A 1 87 ? 7.938 11.108 -16.236 1.00 81.06 87 THR A C 1
ATOM 673 O O . THR A 1 87 ? 7.704 11.759 -15.223 1.00 81.06 87 THR A O 1
ATOM 676 N N . LYS A 1 88 ? 7.477 11.493 -17.432 1.00 87.38 88 LYS A N 1
ATOM 677 C CA . LYS A 1 88 ? 6.593 12.662 -17.613 1.00 87.38 88 LYS A CA 1
ATOM 678 C C . LYS A 1 88 ? 5.164 12.405 -17.118 1.00 87.38 88 LYS A C 1
ATOM 680 O O . LYS A 1 88 ? 4.359 13.326 -17.051 1.00 87.38 88 LYS A O 1
ATOM 685 N N . ARG A 1 89 ? 4.828 11.147 -16.805 1.00 88.44 89 ARG A N 1
ATOM 686 C CA . ARG A 1 89 ? 3.465 10.718 -16.452 1.00 88.44 89 ARG A CA 1
ATOM 687 C C . ARG A 1 89 ? 3.096 10.990 -14.994 1.00 88.44 89 ARG A C 1
ATOM 689 O O . ARG A 1 89 ? 1.914 10.920 -14.667 1.00 88.44 89 ARG A O 1
ATOM 696 N N . ARG A 1 90 ? 4.067 11.293 -14.124 1.00 89.12 90 ARG A N 1
ATOM 697 C CA . ARG A 1 90 ? 3.825 11.666 -12.723 1.00 89.12 90 ARG A CA 1
ATOM 698 C C . ARG A 1 90 ? 4.823 12.724 -12.238 1.00 89.12 90 ARG A C 1
ATOM 700 O O . ARG A 1 90 ? 5.924 12.790 -12.770 1.00 89.12 90 ARG A O 1
ATOM 707 N N . PRO A 1 91 ? 4.488 13.507 -11.197 1.00 84.44 91 PRO A N 1
ATOM 708 C CA . PRO A 1 91 ? 5.382 14.548 -10.678 1.00 84.44 91 PRO A CA 1
ATOM 709 C C . PRO A 1 91 ? 6.589 14.031 -9.878 1.00 84.44 91 PRO A C 1
ATOM 711 O O . PRO A 1 91 ? 7.520 14.790 -9.628 1.00 84.44 91 PRO A O 1
ATOM 714 N N . SER A 1 92 ? 6.557 12.784 -9.393 1.00 86.88 92 SER A N 1
ATOM 715 C CA . SER A 1 92 ? 7.629 12.217 -8.566 1.00 86.88 92 SER A CA 1
ATOM 716 C C . SER A 1 92 ? 7.679 10.691 -8.633 1.00 86.88 92 SER A C 1
ATOM 718 O O . SER A 1 92 ? 6.646 10.025 -8.545 1.00 86.88 92 SER A O 1
ATOM 720 N N . ASP A 1 93 ? 8.896 10.150 -8.696 1.00 87.75 93 ASP A N 1
ATOM 721 C CA . ASP A 1 93 ? 9.208 8.717 -8.588 1.00 87.75 93 ASP A CA 1
ATOM 722 C C . ASP A 1 93 ? 9.474 8.266 -7.140 1.00 87.75 93 ASP A C 1
ATOM 724 O O . ASP A 1 93 ? 9.876 7.131 -6.881 1.00 87.75 93 ASP A O 1
ATOM 728 N N . LYS A 1 94 ? 9.251 9.145 -6.156 1.00 89.06 94 LYS A N 1
ATOM 729 C CA . LYS A 1 94 ? 9.443 8.810 -4.745 1.00 89.06 94 LYS A CA 1
ATOM 730 C C . LYS A 1 94 ? 8.312 7.912 -4.253 1.00 89.06 94 LYS A C 1
ATOM 732 O O . LYS A 1 94 ? 7.143 8.247 -4.416 1.00 89.06 94 LYS A O 1
ATOM 737 N N . GLY A 1 95 ? 8.639 6.806 -3.588 1.00 89.94 95 GLY A N 1
ATOM 738 C CA . GLY A 1 95 ? 7.620 5.968 -2.954 1.00 89.94 95 GLY A CA 1
ATOM 739 C C . GLY A 1 95 ? 6.929 6.630 -1.755 1.00 89.94 95 GLY A C 1
ATOM 740 O O . GLY A 1 95 ? 7.329 7.714 -1.330 1.00 89.94 95 GLY A O 1
ATOM 741 N N . PHE A 1 96 ? 5.895 5.993 -1.192 1.00 88.69 96 PHE A N 1
ATOM 742 C CA . PHE A 1 96 ? 5.145 6.554 -0.051 1.00 88.69 96 PHE A CA 1
ATOM 743 C C . PHE A 1 96 ? 4.938 5.618 1.147 1.00 88.69 96 PHE A C 1
ATOM 745 O O . PHE A 1 96 ? 4.548 6.107 2.205 1.00 88.69 96 PHE A O 1
ATOM 752 N N . LEU A 1 97 ? 5.206 4.313 1.036 1.00 88.56 97 LEU A N 1
ATOM 753 C CA . LEU A 1 97 ? 5.081 3.358 2.143 1.00 88.56 97 LEU A CA 1
ATOM 754 C C . LEU A 1 97 ? 6.389 2.625 2.411 1.00 88.56 97 LEU A C 1
ATOM 756 O O . LEU A 1 97 ? 7.068 2.185 1.490 1.00 88.56 97 LEU A O 1
ATOM 760 N N . SER A 1 98 ? 6.691 2.380 3.681 1.00 89.12 98 SER A N 1
ATOM 761 C CA . SER A 1 98 ? 7.805 1.52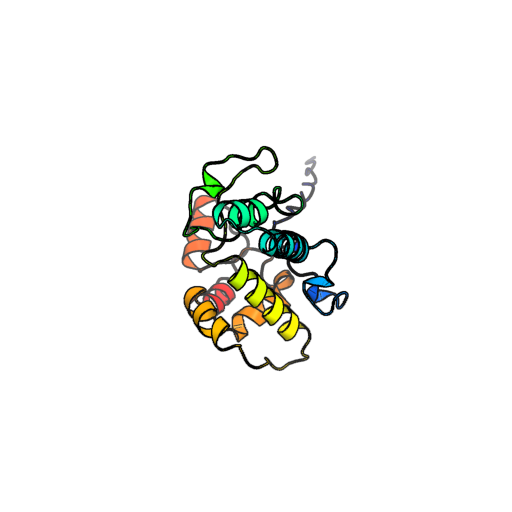1 4.106 1.00 89.12 98 SER A CA 1
ATOM 762 C C . SER A 1 98 ? 7.474 0.023 3.974 1.00 89.12 98 SER A C 1
ATOM 764 O O . SER A 1 98 ? 7.699 -0.748 4.900 1.00 89.12 98 SER A O 1
ATOM 766 N N . MET A 1 99 ? 6.888 -0.382 2.846 1.00 90.12 99 MET A N 1
ATOM 767 C CA . MET A 1 99 ? 6.545 -1.769 2.514 1.00 90.12 99 MET A CA 1
ATOM 768 C C . MET A 1 99 ? 6.583 -1.967 0.995 1.00 90.12 99 MET A C 1
ATOM 770 O O . MET A 1 99 ? 6.484 -1.005 0.231 1.00 90.12 99 MET A O 1
ATOM 774 N N . THR A 1 100 ? 6.736 -3.205 0.546 1.00 91.81 100 THR A N 1
ATOM 775 C CA . THR A 1 100 ? 6.728 -3.568 -0.874 1.00 91.81 100 THR A CA 1
ATOM 776 C C . THR A 1 100 ? 5.335 -3.413 -1.491 1.00 91.81 100 THR A C 1
ATOM 778 O O . THR A 1 100 ? 4.319 -3.320 -0.797 1.00 91.81 100 THR A O 1
ATOM 781 N N . LEU A 1 101 ? 5.269 -3.411 -2.827 1.00 90.69 101 LEU A N 1
ATOM 782 C CA . LEU A 1 101 ? 3.989 -3.459 -3.536 1.00 90.69 101 LEU A CA 1
ATOM 783 C C . LEU A 1 101 ? 3.175 -4.708 -3.150 1.00 90.69 101 LEU A C 1
ATOM 785 O O . LEU A 1 101 ? 1.978 -4.589 -2.907 1.00 90.69 101 LEU A O 1
ATOM 789 N N . ALA A 1 102 ? 3.825 -5.871 -3.054 1.00 89.94 102 ALA A N 1
ATOM 790 C CA . ALA A 1 102 ? 3.172 -7.124 -2.686 1.00 89.94 102 ALA A CA 1
ATOM 791 C C . ALA A 1 102 ? 2.566 -7.057 -1.277 1.00 89.94 102 ALA A C 1
ATOM 793 O O . ALA A 1 102 ? 1.392 -7.364 -1.104 1.00 89.94 102 ALA A O 1
ATOM 794 N N . GLU A 1 103 ? 3.324 -6.563 -0.295 1.00 90.62 103 GLU A N 1
ATOM 795 C CA . GLU A 1 103 ? 2.841 -6.376 1.082 1.00 90.62 103 GLU A CA 1
ATOM 796 C C . GLU A 1 103 ? 1.646 -5.414 1.142 1.00 90.62 103 GLU A C 1
ATOM 798 O O . GLU A 1 103 ? 0.670 -5.675 1.841 1.00 90.62 103 GLU A O 1
ATOM 803 N N . CYS A 1 104 ? 1.686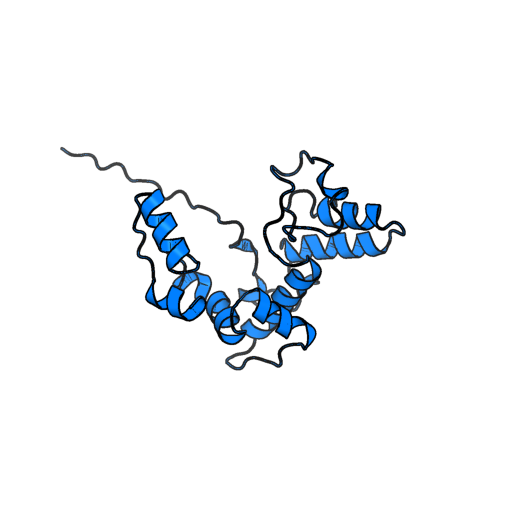 -4.323 0.371 1.00 89.69 104 CYS A N 1
ATOM 804 C CA . CYS A 1 104 ? 0.574 -3.379 0.279 1.00 89.69 104 CYS A CA 1
ATOM 805 C C . CYS A 1 104 ? -0.686 -4.033 -0.310 1.00 89.69 104 CYS A C 1
ATOM 807 O O . CYS A 1 104 ? -1.773 -3.873 0.240 1.00 89.69 104 CYS A O 1
ATOM 809 N N . LEU A 1 105 ? -0.554 -4.804 -1.395 1.00 88.56 105 LEU A N 1
ATOM 810 C CA . LEU A 1 105 ? -1.682 -5.514 -2.005 1.00 88.56 105 LEU A CA 1
ATOM 811 C C . LEU A 1 105 ? -2.240 -6.605 -1.079 1.00 88.56 105 LEU A C 1
ATOM 813 O O . LEU A 1 105 ? -3.455 -6.698 -0.934 1.00 88.56 105 LEU A O 1
ATOM 817 N N . GLN A 1 106 ? -1.384 -7.367 -0.394 1.00 87.56 106 GLN A N 1
ATOM 818 C CA . GLN A 1 106 ? -1.805 -8.362 0.600 1.00 87.56 106 GLN A CA 1
ATOM 819 C C . GLN A 1 106 ? -2.552 -7.718 1.772 1.00 87.56 106 GLN A C 1
ATOM 821 O O . GLN A 1 106 ? -3.610 -8.200 2.180 1.00 87.56 106 GLN A O 1
ATOM 826 N N . LEU A 1 107 ? -2.039 -6.598 2.289 1.00 87.88 107 LEU A N 1
ATOM 827 C CA . LEU A 1 107 ? -2.696 -5.842 3.349 1.00 87.88 107 LEU A CA 1
ATOM 828 C C . LEU A 1 107 ? -4.062 -5.325 2.895 1.00 87.88 107 LEU A C 1
ATOM 830 O O . LEU A 1 107 ? -5.027 -5.412 3.655 1.00 87.88 107 LEU A O 1
ATOM 834 N N . LEU A 1 108 ? -4.165 -4.814 1.666 1.00 85.38 108 LEU A N 1
ATOM 835 C CA . LEU A 1 108 ? -5.428 -4.353 1.089 1.00 85.38 108 LEU A CA 1
ATOM 836 C C . LEU A 1 108 ? -6.431 -5.498 0.909 1.00 85.38 108 LEU A C 1
ATOM 838 O O . LEU A 1 108 ? -7.584 -5.331 1.310 1.00 85.38 108 LEU A O 1
ATOM 842 N N . ASP A 1 109 ? -6.010 -6.651 0.377 1.00 83.69 109 ASP A N 1
ATOM 843 C CA . ASP A 1 109 ? -6.881 -7.824 0.205 1.00 83.69 109 ASP A CA 1
ATOM 844 C C . ASP A 1 109 ? -7.413 -8.307 1.556 1.00 83.69 109 ASP A C 1
ATOM 846 O O . ASP A 1 109 ? -8.626 -8.417 1.761 1.00 83.69 109 ASP A O 1
ATOM 850 N N . TRP A 1 110 ? -6.511 -8.510 2.523 1.00 86.12 110 TRP A N 1
ATOM 851 C CA . TRP A 1 110 ? -6.884 -8.931 3.868 1.00 86.12 110 TRP A CA 1
ATOM 852 C C . TRP A 1 110 ? -7.840 -7.926 4.514 1.00 86.12 110 TRP A C 1
ATOM 854 O O . TRP A 1 110 ? -8.891 -8.320 5.020 1.00 86.12 110 TRP A O 1
ATOM 864 N N . THR A 1 111 ? -7.538 -6.628 4.428 1.00 84.56 111 THR A N 1
ATOM 865 C CA . THR A 1 111 ? -8.392 -5.561 4.972 1.00 84.56 111 THR A CA 1
ATOM 866 C C . THR A 1 111 ? -9.781 -5.574 4.330 1.00 84.56 111 THR A C 1
ATOM 868 O O . THR A 1 111 ? -10.785 -5.469 5.035 1.00 84.56 111 THR A O 1
ATOM 871 N N . GLY A 1 112 ? -9.864 -5.754 3.008 1.00 78.75 112 GLY A N 1
ATOM 872 C CA . GLY A 1 112 ? -11.130 -5.883 2.287 1.00 78.75 112 GLY A CA 1
ATOM 873 C C . GLY A 1 112 ? -11.959 -7.068 2.786 1.00 78.75 112 GLY A C 1
ATOM 874 O O . GLY A 1 112 ? -13.155 -6.921 3.051 1.00 78.75 112 GLY A O 1
ATOM 875 N N . ARG A 1 113 ? -11.324 -8.227 3.012 1.00 80.56 113 ARG A N 1
ATOM 876 C CA . ARG A 1 113 ? -11.984 -9.400 3.613 1.00 80.56 113 ARG A CA 1
ATOM 877 C C . ARG A 1 113 ? -12.476 -9.120 5.030 1.00 80.56 113 ARG A C 1
ATOM 879 O O . ARG A 1 113 ? -13.583 -9.538 5.358 1.00 80.56 113 ARG A O 1
ATOM 886 N N . GLN A 1 114 ? -11.697 -8.405 5.843 1.00 82.12 114 GLN A N 1
ATOM 887 C CA . GLN A 1 114 ? -12.093 -8.078 7.214 1.00 82.12 114 GLN A CA 1
ATOM 888 C C . GLN A 1 114 ? -13.272 -7.118 7.271 1.00 82.12 114 GLN A C 1
ATOM 890 O O . GLN A 1 114 ? -14.136 -7.278 8.122 1.00 82.12 114 GLN A O 1
ATOM 895 N N . ILE A 1 115 ? -13.348 -6.128 6.381 1.00 77.62 115 ILE A N 1
ATOM 896 C CA . ILE A 1 115 ? -14.459 -5.163 6.361 1.00 77.62 115 ILE A CA 1
ATOM 897 C C . ILE A 1 115 ? -15.786 -5.841 6.015 1.00 77.62 115 ILE A C 1
ATOM 899 O O . ILE A 1 115 ? -16.802 -5.476 6.593 1.00 77.62 115 ILE A O 1
ATOM 903 N N . ARG A 1 116 ? -15.771 -6.842 5.126 1.00 72.94 116 ARG A N 1
ATOM 904 C CA . ARG A 1 116 ? -16.973 -7.593 4.729 1.00 72.94 116 ARG A CA 1
ATOM 905 C C . ARG A 1 116 ? -17.521 -8.526 5.806 1.00 72.94 116 ARG A C 1
ATOM 907 O O . ARG A 1 116 ? -18.658 -8.959 5.694 1.00 72.94 116 ARG A O 1
ATOM 914 N N . ARG A 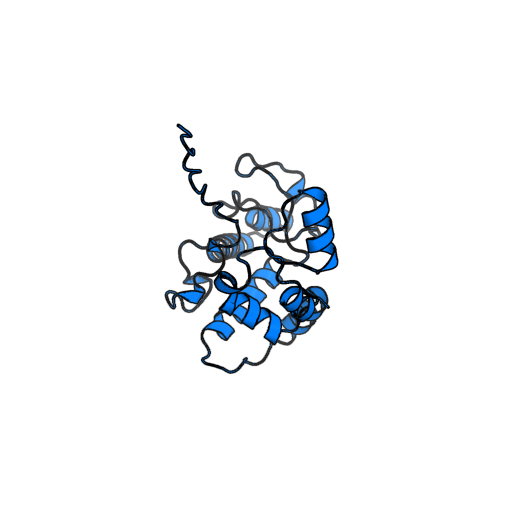1 117 ? -16.717 -8.899 6.804 1.00 72.12 117 ARG A N 1
ATOM 915 C CA . ARG A 1 117 ? -17.182 -9.751 7.902 1.00 72.12 117 ARG A CA 1
ATOM 916 C C . ARG A 1 117 ? -17.928 -8.898 8.923 1.00 72.12 117 ARG A C 1
ATOM 918 O O . ARG A 1 117 ? -17.346 -7.976 9.495 1.00 72.12 117 ARG A O 1
ATOM 925 N N . ASP A 1 118 ? -19.178 -9.228 9.211 1.00 63.34 118 ASP A N 1
ATOM 926 C CA . ASP A 1 118 ? -19.984 -8.533 10.220 1.00 63.34 118 ASP A CA 1
ATOM 927 C C . ASP A 1 118 ? -19.586 -8.933 11.650 1.00 63.34 118 ASP A C 1
ATOM 929 O O . ASP A 1 118 ? -20.306 -9.620 12.364 1.00 63.34 118 ASP A O 1
ATOM 933 N N . GLY A 1 119 ? -18.408 -8.482 12.091 1.00 62.41 119 GLY A N 1
ATOM 934 C CA . GLY A 1 119 ? -18.113 -8.365 13.523 1.00 62.41 119 GLY A CA 1
ATOM 935 C C . GLY A 1 119 ? -17.105 -9.345 14.124 1.00 62.41 119 GLY A C 1
ATOM 936 O O . GLY A 1 119 ? -16.908 -9.300 15.333 1.00 62.41 119 GLY A O 1
ATOM 937 N N . LYS A 1 120 ? -16.397 -10.162 13.332 1.00 66.06 120 LYS A N 1
ATOM 938 C CA . LYS A 1 120 ? -15.190 -10.872 13.805 1.00 66.06 120 LYS A CA 1
ATOM 939 C C . LYS A 1 120 ? -14.053 -10.791 12.797 1.00 66.06 120 LYS A C 1
ATOM 941 O O . LYS A 1 120 ? -14.247 -11.076 11.612 1.00 66.06 120 LYS A O 1
ATOM 946 N N . LEU A 1 121 ? -12.864 -10.432 13.287 1.00 69.81 121 LEU A N 1
ATOM 947 C CA . LEU A 1 121 ? -11.644 -10.561 12.501 1.00 69.81 121 LEU A CA 1
ATOM 948 C C . LEU A 1 121 ? -11.419 -12.032 12.174 1.00 69.81 121 LEU A C 1
ATOM 950 O O . LEU A 1 121 ? -11.543 -12.915 13.019 1.00 69.81 121 LEU A O 1
ATOM 954 N N . GLY A 1 122 ? -11.121 -12.290 10.913 1.00 72.56 122 GLY A N 1
ATOM 955 C CA . GLY A 1 122 ? -10.582 -13.559 10.483 1.00 72.56 122 GLY A CA 1
ATOM 956 C C . GLY A 1 122 ? -9.148 -13.756 10.917 1.00 72.56 122 GLY A C 1
ATOM 957 O O . GLY A 1 122 ? -8.463 -12.819 11.320 1.00 72.56 122 GLY A O 1
ATOM 958 N N . THR A 1 123 ? -8.687 -14.987 10.729 1.00 80.06 123 THR A N 1
ATOM 959 C CA . THR A 1 123 ? -7.285 -15.353 10.871 1.00 80.06 123 THR A CA 1
ATOM 960 C C . THR A 1 123 ? -6.406 -14.402 10.064 1.00 80.06 123 THR A C 1
ATOM 962 O O . THR A 1 123 ? -6.662 -14.124 8.886 1.00 80.06 123 THR A O 1
ATOM 965 N N . ILE A 1 124 ? -5.385 -13.870 10.725 1.00 81.25 124 ILE A N 1
ATOM 966 C CA . ILE A 1 124 ? -4.349 -13.071 10.084 1.00 81.25 124 ILE A CA 1
ATOM 967 C C . ILE A 1 124 ? -3.389 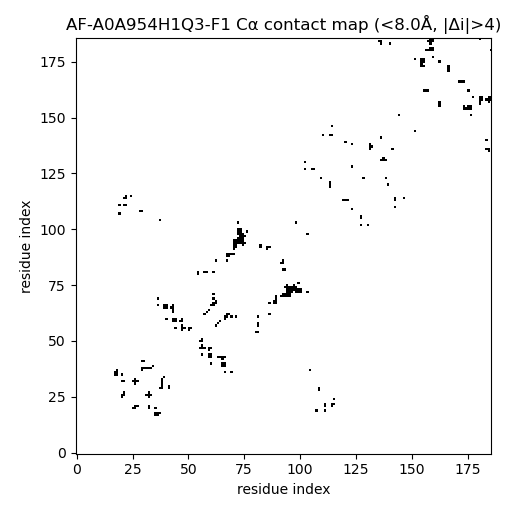-14.056 9.410 1.00 81.25 124 ILE A C 1
ATOM 969 O O . ILE A 1 124 ? -2.930 -14.982 10.078 1.00 81.25 124 ILE A O 1
ATOM 973 N N . PRO A 1 125 ? -3.092 -13.901 8.110 1.00 83.06 125 PRO A N 1
ATOM 974 C CA . PRO A 1 125 ? -2.058 -14.694 7.461 1.00 83.06 125 PRO A CA 1
ATOM 975 C C . PRO A 1 125 ? -0.722 -14.537 8.192 1.00 83.06 125 PRO A C 1
ATOM 977 O O . PRO A 1 125 ? -0.367 -13.418 8.573 1.00 83.06 125 PRO A O 1
ATOM 980 N N . SER A 1 126 ? 0.031 -15.630 8.339 1.00 82.56 126 SER A N 1
ATOM 981 C CA . SER A 1 126 ? 1.364 -15.639 8.968 1.00 82.56 126 SER A CA 1
ATOM 982 C C . SER A 1 126 ? 2.277 -14.554 8.400 1.00 82.56 126 SER A C 1
ATOM 984 O O . SER A 1 126 ? 2.968 -13.861 9.139 1.00 82.56 126 SER A O 1
ATOM 986 N N . ASP A 1 127 ? 2.200 -14.341 7.089 1.00 81.75 127 ASP A N 1
ATOM 987 C CA . ASP A 1 127 ? 3.068 -13.421 6.355 1.00 81.75 127 ASP A CA 1
ATOM 988 C C . ASP A 1 127 ? 2.721 -11.948 6.625 1.00 81.75 127 ASP A C 1
ATOM 990 O O . ASP A 1 127 ? 3.561 -11.056 6.495 1.00 81.75 127 ASP A O 1
ATOM 994 N N . LEU A 1 128 ? 1.481 -11.680 7.047 1.00 84.25 128 LEU A N 1
ATOM 995 C CA . LEU A 1 128 ? 0.986 -10.334 7.327 1.00 84.25 128 LEU A CA 1
ATOM 996 C C . LEU A 1 128 ? 1.249 -9.911 8.779 1.00 84.25 128 LEU A C 1
ATOM 998 O O . LEU A 1 128 ? 1.312 -8.718 9.079 1.00 84.25 128 LEU A O 1
ATOM 1002 N N . GLN A 1 129 ? 1.448 -10.865 9.688 1.00 84.12 129 GLN A N 1
ATOM 1003 C CA . GLN A 1 129 ? 1.681 -10.583 11.104 1.00 84.12 129 GLN A CA 1
ATOM 1004 C C . GLN A 1 129 ? 2.947 -9.725 11.344 1.00 84.12 129 GLN A C 1
ATOM 1006 O O . GLN A 1 129 ? 2.840 -8.702 12.030 1.00 84.12 129 GLN A O 1
ATOM 1011 N N . PRO A 1 130 ? 4.112 -10.003 10.717 1.00 86.94 130 PRO A N 1
ATOM 1012 C CA . PRO A 1 130 ? 5.282 -9.125 10.811 1.00 86.94 130 PRO A CA 1
ATOM 1013 C C . PRO A 1 130 ? 5.066 -7.738 10.188 1.00 86.94 130 PRO A C 1
ATOM 1015 O O . PRO A 1 130 ? 5.732 -6.769 10.562 1.00 86.94 130 PRO A O 1
ATOM 1018 N N . LEU A 1 131 ? 4.151 -7.606 9.218 1.00 87.62 131 LEU A N 1
ATOM 1019 C CA . LEU A 1 131 ? 3.832 -6.315 8.606 1.00 87.62 131 LEU A CA 1
ATOM 1020 C C . LEU A 1 131 ? 3.133 -5.386 9.605 1.00 87.62 131 LEU A C 1
ATOM 1022 O O . LEU A 1 131 ? 3.516 -4.223 9.705 1.00 87.62 131 LEU A O 1
ATOM 1026 N N . PHE A 1 132 ? 2.183 -5.895 10.391 1.00 85.12 132 PHE A N 1
ATOM 1027 C CA . PHE A 1 132 ? 1.532 -5.116 11.451 1.00 85.12 132 PHE A CA 1
ATOM 1028 C C . PHE A 1 132 ? 2.522 -4.638 12.518 1.00 85.12 132 PHE A C 1
ATOM 1030 O O . PHE A 1 132 ? 2.479 -3.470 12.911 1.00 85.12 132 PHE A O 1
ATOM 1037 N N . GLY A 1 133 ? 3.488 -5.488 12.890 1.00 84.44 133 GLY A N 1
ATOM 1038 C CA . GLY A 1 133 ? 4.598 -5.101 13.766 1.00 84.44 133 GLY A CA 1
ATOM 1039 C C . GLY A 1 133 ? 5.430 -3.942 13.201 1.00 84.44 133 GLY A C 1
ATOM 1040 O O . GLY A 1 133 ? 5.705 -2.979 13.912 1.00 84.44 133 GLY A O 1
ATOM 1041 N N . ARG A 1 134 ? 5.762 -3.972 11.901 1.00 86.31 134 ARG A N 1
ATOM 1042 C CA . ARG A 1 134 ? 6.497 -2.878 11.228 1.00 86.31 134 ARG A CA 1
ATOM 1043 C C . ARG A 1 134 ? 5.687 -1.591 11.084 1.00 86.31 134 ARG A C 1
ATOM 1045 O O . ARG A 1 134 ? 6.243 -0.502 11.208 1.00 86.31 134 ARG A O 1
ATOM 1052 N N . ILE A 1 135 ? 4.389 -1.702 10.798 1.00 82.62 135 ILE A N 1
ATOM 1053 C CA . ILE A 1 135 ? 3.471 -0.555 10.729 1.00 82.62 135 ILE A CA 1
ATOM 1054 C C . ILE A 1 135 ? 3.289 0.068 12.124 1.00 82.62 135 ILE A C 1
ATOM 1056 O O . ILE A 1 135 ? 3.037 1.271 12.231 1.00 82.62 135 ILE A O 1
ATOM 1060 N N . GLY A 1 136 ? 3.466 -0.728 13.183 1.00 82.56 136 GLY A N 1
ATOM 1061 C CA . GLY A 1 136 ? 3.279 -0.311 14.568 1.00 82.56 136 GLY A CA 1
ATOM 1062 C C . GLY A 1 136 ? 1.804 -0.159 14.926 1.00 82.56 136 GLY A C 1
ATOM 1063 O O . GLY A 1 136 ? 1.449 0.770 15.641 1.00 82.56 136 GLY A O 1
ATOM 1064 N N . MET A 1 137 ? 0.939 -1.018 14.378 1.00 82.56 137 MET A N 1
ATOM 1065 C CA . MET A 1 137 ? -0.489 -1.062 14.710 1.00 82.56 137 MET A CA 1
ATOM 1066 C C . MET A 1 137 ? -0.939 -2.500 14.892 1.00 82.56 137 MET A C 1
ATOM 1068 O O . MET A 1 137 ? -0.518 -3.377 14.136 1.00 82.56 137 MET A O 1
ATOM 1072 N N . SER A 1 138 ? -1.853 -2.732 15.835 1.00 85.19 138 SER A N 1
ATOM 1073 C CA . SER A 1 138 ? -2.528 -4.023 15.900 1.00 85.19 138 SER A CA 1
ATOM 1074 C C . SER A 1 138 ? -3.490 -4.197 14.708 1.00 85.19 138 SER A C 1
ATOM 1076 O O . SER A 1 138 ? -4.033 -3.211 14.192 1.00 85.19 138 SER A O 1
ATOM 1078 N N . PRO A 1 139 ? -3.727 -5.442 14.266 1.00 85.44 139 PRO A N 1
ATOM 1079 C CA . PRO A 1 139 ? -4.689 -5.762 13.211 1.00 85.44 139 PRO A CA 1
ATOM 1080 C C . PRO A 1 139 ? -6.103 -5.235 13.503 1.00 85.44 139 PRO A C 1
ATOM 1082 O O . PRO A 1 139 ? -6.760 -4.709 12.603 1.00 85.44 139 PRO A O 1
ATOM 1085 N N . ASP A 1 140 ? -6.556 -5.321 14.757 1.00 83.94 140 ASP A N 1
ATOM 1086 C CA . ASP A 1 140 ? -7.864 -4.823 15.194 1.00 83.94 140 ASP A CA 1
ATOM 1087 C C . ASP A 1 140 ? -7.983 -3.314 15.015 1.00 83.94 140 ASP A C 1
ATOM 1089 O O . ASP A 1 140 ? -8.909 -2.823 14.364 1.00 83.94 140 ASP A O 1
ATOM 1093 N N . ILE A 1 141 ? -6.990 -2.583 15.525 1.00 81.62 141 ILE A N 1
ATOM 1094 C CA . ILE A 1 141 ? -6.931 -1.127 15.435 1.00 81.62 141 ILE A CA 1
ATOM 1095 C C . ILE A 1 141 ? -6.868 -0.696 13.971 1.00 81.62 141 ILE A C 1
ATOM 1097 O O . ILE A 1 141 ? -7.546 0.257 13.581 1.00 81.62 141 ILE A O 1
ATOM 1101 N N . TRP A 1 142 ? -6.093 -1.400 13.144 1.00 85.56 142 TRP A N 1
ATOM 1102 C CA . TRP A 1 142 ? -6.014 -1.136 11.711 1.00 85.56 142 TRP A CA 1
ATOM 1103 C C . TRP A 1 142 ? -7.384 -1.256 11.037 1.00 85.56 142 TRP A C 1
ATOM 1105 O O . TRP A 1 142 ? -7.830 -0.323 10.363 1.00 85.56 142 TRP A O 1
ATOM 1115 N N . VAL A 1 143 ? -8.079 -2.381 11.230 1.00 82.81 143 VAL A N 1
ATOM 1116 C CA . VAL A 1 143 ? -9.388 -2.615 10.605 1.00 82.81 143 VAL A CA 1
ATOM 1117 C C . VAL A 1 143 ? -10.410 -1.593 11.091 1.00 82.81 143 VAL A C 1
ATOM 1119 O O . VAL A 1 143 ? -11.157 -1.052 10.271 1.00 82.81 143 VAL A O 1
ATOM 1122 N N . ASP A 1 144 ? -10.412 -1.258 12.379 1.00 79.12 144 ASP A N 1
ATOM 1123 C CA . ASP A 1 144 ? -11.280 -0.217 12.927 1.00 79.12 144 ASP A CA 1
ATOM 1124 C C . ASP A 1 144 ? -10.986 1.164 12.332 1.00 79.12 144 ASP A C 1
ATOM 1126 O O . ASP A 1 144 ? -11.919 1.868 11.922 1.00 79.12 144 ASP A O 1
ATOM 1130 N N . CYS A 1 145 ? -9.707 1.529 12.188 1.00 76.94 145 CYS A N 1
ATOM 1131 C CA . CYS A 1 145 ? -9.296 2.767 11.524 1.00 76.94 145 CYS A CA 1
ATOM 1132 C C . CYS A 1 145 ? -9.833 2.820 10.096 1.00 76.94 145 CYS A C 1
ATOM 1134 O O . CYS A 1 145 ? -10.433 3.814 9.683 1.00 76.94 145 CYS A O 1
ATOM 1136 N N . VAL A 1 146 ? -9.688 1.732 9.343 1.00 78.50 146 VAL A N 1
ATOM 1137 C CA . VAL A 1 146 ? -10.155 1.673 7.959 1.00 78.50 146 VAL A CA 1
ATOM 1138 C C . VAL A 1 146 ? -11.690 1.700 7.876 1.00 78.50 146 VAL A C 1
ATOM 1140 O O . VAL A 1 146 ? -12.254 2.419 7.041 1.00 78.50 146 VAL A O 1
ATOM 1143 N N . ARG A 1 147 ? -12.402 1.002 8.772 1.00 76.88 147 ARG A N 1
ATOM 1144 C CA . ARG A 1 147 ? -13.879 0.995 8.876 1.00 76.88 147 ARG A CA 1
ATOM 1145 C C . ARG A 1 147 ? -14.464 2.333 9.304 1.00 76.88 147 ARG A C 1
ATOM 1147 O O . ARG A 1 147 ? -15.576 2.683 8.901 1.00 76.88 147 ARG A O 1
ATOM 1154 N N . ARG A 1 148 ? -13.725 3.132 10.067 1.00 72.00 148 ARG A N 1
ATOM 1155 C CA . ARG A 1 148 ? -14.211 4.405 10.621 1.00 72.00 148 ARG A CA 1
ATOM 1156 C C . ARG A 1 148 ? -13.494 5.625 10.047 1.00 72.00 148 ARG A C 1
ATOM 1158 O O . ARG A 1 148 ? -13.795 6.739 10.465 1.00 72.00 148 ARG A O 1
ATOM 1165 N N . PHE A 1 149 ? -12.657 5.441 9.021 1.00 65.00 149 PHE A N 1
ATOM 1166 C CA . PHE A 1 149 ? -11.788 6.466 8.430 1.00 65.00 149 PHE A CA 1
ATOM 1167 C C . PHE A 1 149 ? -12.482 7.822 8.197 1.00 65.00 149 PHE A C 1
ATOM 1169 O O . PHE A 1 149 ? -11.972 8.865 8.599 1.00 65.00 149 PHE A O 1
ATOM 1176 N N . GLY A 1 150 ? -13.691 7.817 7.620 1.00 58.38 150 GLY A N 1
ATOM 1177 C CA . GLY A 1 150 ? -14.464 9.041 7.363 1.00 58.38 150 GLY A CA 1
ATOM 1178 C C . GLY A 1 150 ? -15.006 9.753 8.613 1.00 58.38 150 GLY A C 1
ATOM 1179 O O . GLY A 1 150 ? -15.192 10.965 8.578 1.00 58.38 150 GLY A O 1
ATOM 1180 N N . LYS A 1 151 ? -15.232 9.028 9.717 1.00 62.19 151 LYS A N 1
ATOM 1181 C CA . LYS A 1 151 ? -15.671 9.585 11.010 1.00 62.19 151 LYS A CA 1
ATOM 1182 C C . LYS A 1 151 ? -14.487 9.974 11.905 1.00 62.19 151 LYS A C 1
ATOM 1184 O O . LYS A 1 151 ? -14.627 10.858 12.739 1.00 62.19 151 LYS A O 1
ATOM 1189 N N . TRP A 1 152 ? -13.337 9.312 11.754 1.00 56.06 152 TRP A N 1
ATOM 1190 C CA . TRP A 1 152 ? -12.175 9.462 12.641 1.00 56.06 152 TRP A CA 1
ATOM 1191 C C . TRP A 1 152 ? -11.149 10.493 12.163 1.00 56.06 152 TRP A C 1
ATOM 1193 O O . TRP A 1 152 ? -10.482 11.115 12.987 1.00 56.06 152 TRP A O 1
ATOM 1203 N N . HIS A 1 153 ? -11.034 10.718 10.852 1.00 52.50 153 HIS A N 1
ATOM 1204 C CA . HIS A 1 153 ? -9.945 11.516 10.277 1.00 52.50 153 HIS A CA 1
ATOM 1205 C C . HIS A 1 153 ? -10.390 12.832 9.639 1.00 52.50 153 HIS A C 1
ATOM 1207 O O . HIS A 1 153 ? -9.721 13.350 8.746 1.00 52.50 153 HIS A O 1
ATOM 1213 N N . SER A 1 154 ? -11.476 13.434 10.131 1.00 53.56 154 SER A N 1
ATOM 1214 C CA . SER A 1 154 ? -11.894 14.777 9.702 1.00 53.56 154 SER A CA 1
ATOM 1215 C C . SER A 1 154 ? -10.829 15.855 9.967 1.00 53.56 154 SER A C 1
ATOM 1217 O O . SER A 1 154 ? -10.835 16.896 9.307 1.00 53.56 154 SER A O 1
ATOM 1219 N N . SER A 1 155 ? -9.899 15.599 10.897 1.00 55.09 155 SER A N 1
ATOM 1220 C CA . SER A 1 155 ? -8.927 16.591 11.376 1.00 55.09 155 SER A CA 1
ATOM 1221 C C . SER A 1 155 ? -7.447 16.187 11.232 1.00 55.09 155 SER A C 1
ATOM 1223 O O . SER A 1 155 ? -6.601 17.077 11.234 1.00 55.09 155 SER A O 1
ATOM 1225 N N . GLY A 1 156 ? -7.115 14.898 11.037 1.00 56.25 156 GLY A N 1
ATOM 1226 C CA . GLY A 1 156 ? -5.738 14.406 10.821 1.00 56.25 156 GLY A CA 1
ATOM 1227 C C . GLY A 1 156 ? -5.498 12.962 11.300 1.00 56.25 156 GLY A C 1
ATOM 1228 O O . GLY A 1 156 ? -6.279 12.438 12.092 1.00 56.25 156 GLY A O 1
ATOM 1229 N N . VAL A 1 157 ? -4.427 12.313 10.814 1.00 61.75 157 VAL A N 1
ATOM 1230 C CA . VAL A 1 157 ? -3.994 10.950 11.210 1.00 61.75 157 VAL A CA 1
ATOM 1231 C C . VAL A 1 157 ? -2.499 10.962 11.508 1.00 61.75 157 VAL A C 1
ATOM 1233 O O . VAL A 1 157 ? -1.729 11.505 10.718 1.00 61.75 157 VAL A O 1
ATOM 1236 N N . GLY A 1 158 ? -2.073 10.347 12.608 1.00 64.75 158 GLY A N 1
ATOM 1237 C CA . GLY A 1 158 ? -0.659 10.111 12.892 1.00 64.75 158 GLY A CA 1
ATOM 1238 C C . GLY A 1 158 ? -0.350 10.063 14.383 1.00 64.75 158 GLY A C 1
ATOM 1239 O O . GLY A 1 158 ? -1.214 10.320 15.219 1.00 64.75 158 GLY A O 1
ATOM 1240 N N . ARG A 1 159 ? 0.916 9.779 14.716 1.00 67.88 159 ARG A N 1
ATOM 1241 C CA . ARG A 1 159 ? 1.416 9.823 16.099 1.00 67.88 159 ARG A CA 1
ATOM 1242 C C . ARG A 1 159 ? 1.074 11.167 16.756 1.00 67.88 159 ARG A C 1
ATOM 1244 O O . ARG A 1 159 ? 1.307 12.203 16.123 1.00 67.88 159 ARG A O 1
ATOM 1251 N N . PRO A 1 160 ? 0.631 11.196 18.028 1.00 70.31 160 PRO A N 1
ATOM 1252 C CA . PRO A 1 160 ? 0.302 12.438 18.731 1.00 70.31 160 PRO A CA 1
ATOM 1253 C C . PRO A 1 160 ? 1.416 13.490 18.667 1.00 70.31 160 PRO A C 1
ATOM 1255 O O . PRO A 1 160 ? 1.147 14.672 18.467 1.00 70.31 160 PRO A O 1
ATOM 1258 N N . ALA A 1 161 ? 2.678 13.059 18.770 1.00 72.94 161 ALA A N 1
ATOM 1259 C CA . ALA A 1 161 ? 3.838 13.939 18.650 1.00 72.94 161 ALA A CA 1
ATOM 1260 C C . ALA A 1 161 ? 3.977 14.563 17.250 1.00 72.94 161 ALA A C 1
ATOM 1262 O O . ALA A 1 161 ? 4.288 15.745 17.127 1.00 72.94 161 ALA A O 1
ATOM 1263 N N . SER A 1 162 ? 3.719 13.792 16.191 1.00 71.81 162 SER A N 1
ATOM 1264 C CA . SER A 1 162 ? 3.772 14.281 14.809 1.00 71.81 162 SER A CA 1
ATOM 1265 C C . SER A 1 162 ? 2.613 15.224 14.493 1.00 71.81 162 SER A C 1
ATOM 1267 O O . SER A 1 162 ? 2.817 16.241 13.836 1.00 71.81 162 SER A O 1
ATOM 1269 N N . LEU A 1 163 ? 1.416 14.931 15.005 1.00 72.06 163 LEU A N 1
ATOM 1270 C CA . LEU A 1 163 ? 0.253 15.808 14.869 1.00 72.06 163 LEU A CA 1
ATOM 1271 C C . LEU A 1 163 ? 0.448 17.142 15.597 1.00 72.06 163 LEU A C 1
ATOM 1273 O O . LEU A 1 163 ? 0.124 18.191 15.042 1.00 72.06 163 LEU A O 1
ATOM 1277 N N . ARG A 1 164 ? 1.035 17.114 16.801 1.00 72.25 164 ARG A N 1
ATOM 1278 C CA . ARG A 1 164 ? 1.373 18.323 17.561 1.00 72.25 164 ARG A CA 1
ATOM 1279 C C . ARG A 1 164 ? 2.386 19.194 16.813 1.00 72.25 164 ARG A C 1
ATOM 1281 O O . ARG A 1 164 ? 2.079 20.347 16.532 1.00 72.25 164 ARG A O 1
ATOM 1288 N N . ARG A 1 165 ? 3.513 18.613 16.378 1.00 76.38 165 ARG A N 1
ATOM 1289 C CA . ARG A 1 165 ? 4.531 19.321 15.576 1.00 76.38 165 ARG A CA 1
ATOM 1290 C C . ARG A 1 165 ? 3.947 19.947 14.308 1.00 76.38 165 ARG A C 1
ATOM 1292 O O . ARG A 1 165 ? 4.286 21.066 13.941 1.00 76.38 165 ARG A O 1
ATOM 1299 N N . GLN A 1 166 ? 3.048 19.236 13.629 1.00 68.88 166 GLN A N 1
ATOM 1300 C CA . GLN A 1 166 ? 2.394 19.746 12.425 1.00 68.88 166 GLN A CA 1
ATOM 1301 C C . GLN A 1 166 ? 1.427 20.904 12.729 1.00 68.88 166 GLN A C 1
ATOM 1303 O O . GLN A 1 166 ? 1.346 21.850 11.943 1.00 68.88 166 GLN A O 1
ATOM 1308 N N . SER A 1 167 ? 0.700 20.848 13.849 1.00 69.06 167 SER A N 1
ATOM 1309 C CA . SER A 1 167 ? -0.179 21.933 14.305 1.00 69.06 167 SER A CA 1
ATOM 1310 C C . SER A 1 167 ? 0.621 23.190 14.643 1.00 69.06 167 SER A C 1
ATOM 1312 O O . SER A 1 167 ? 0.270 24.269 14.172 1.00 69.06 167 SER A O 1
ATOM 1314 N N . GLU A 1 168 ? 1.720 23.040 15.388 1.00 78.12 168 GLU A N 1
ATOM 1315 C CA . GLU A 1 168 ? 2.651 24.126 15.729 1.00 78.12 168 GLU A CA 1
ATOM 1316 C C . GLU A 1 168 ? 3.220 24.776 14.460 1.00 78.12 168 GLU A C 1
ATOM 1318 O O . GLU A 1 168 ? 3.147 25.988 14.292 1.00 78.12 168 GLU A O 1
ATOM 1323 N N . ARG A 1 169 ? 3.673 23.965 13.494 1.00 74.06 169 ARG A N 1
ATOM 1324 C CA . ARG A 1 169 ? 4.236 24.449 12.224 1.00 74.06 169 ARG A CA 1
ATOM 1325 C C . ARG A 1 169 ? 3.229 25.184 11.333 1.00 74.06 169 ARG A C 1
ATOM 1327 O O . ARG A 1 169 ? 3.621 26.018 10.524 1.00 74.06 169 ARG A O 1
ATOM 1334 N N . THR A 1 170 ? 1.946 24.825 11.386 1.00 71.75 170 THR A N 1
ATOM 1335 C CA . THR A 1 170 ? 0.938 25.338 10.436 1.00 71.75 170 THR A CA 1
ATOM 1336 C C . THR A 1 170 ? -0.023 26.361 11.033 1.00 71.75 170 THR A C 1
ATOM 1338 O O . THR A 1 170 ? -0.859 26.882 10.289 1.00 71.75 170 THR A O 1
ATOM 1341 N N . GLY A 1 171 ? 0.054 26.619 12.345 1.00 65.31 171 GLY A N 1
ATOM 1342 C CA . GLY A 1 171 ? -0.839 27.522 13.082 1.00 65.31 171 GLY A CA 1
ATOM 1343 C C . GLY A 1 171 ? -2.312 27.094 13.075 1.00 65.31 171 GLY A C 1
ATOM 1344 O O . GLY A 1 171 ? -3.187 27.852 13.485 1.00 65.31 171 GLY A O 1
ATOM 1345 N N . ARG A 1 172 ? -2.625 25.893 12.569 1.00 60.31 172 ARG A N 1
ATOM 1346 C CA . ARG A 1 172 ? -3.993 25.397 12.401 1.00 60.31 172 ARG A CA 1
ATOM 1347 C C . ARG A 1 172 ? -4.253 24.262 13.378 1.00 60.31 172 ARG A C 1
ATOM 1349 O O . ARG A 1 172 ? -3.902 23.116 13.113 1.00 60.31 172 ARG A O 1
ATOM 1356 N N . ASN A 1 173 ? -4.967 24.577 14.451 1.00 55.62 173 ASN A N 1
ATOM 1357 C CA . ASN A 1 173 ? -5.485 23.591 15.391 1.00 55.62 173 ASN A CA 1
ATOM 1358 C C . ASN A 1 173 ? -6.793 22.989 14.844 1.00 55.62 173 ASN A C 1
ATOM 1360 O O . ASN A 1 173 ? -7.893 23.315 15.291 1.00 55.62 173 ASN A O 1
ATOM 1364 N N . ARG A 1 174 ? -6.705 22.158 13.795 1.00 55.12 174 ARG A N 1
ATOM 1365 C CA . ARG A 1 174 ? -7.849 21.311 13.425 1.00 55.12 174 ARG A CA 1
ATOM 1366 C C . ARG A 1 174 ? -7.984 20.285 14.531 1.00 55.12 174 ARG A C 1
ATOM 1368 O O . ARG A 1 174 ? -7.069 19.483 14.650 1.00 55.12 174 ARG A O 1
ATOM 1375 N N . SER A 1 175 ? -9.076 20.351 15.300 1.00 49.69 175 SER A N 1
ATOM 1376 C CA . SER A 1 175 ? -9.433 19.463 16.418 1.00 49.69 175 SER A CA 1
ATOM 1377 C C . SER A 1 175 ? -8.722 18.112 16.345 1.00 49.69 175 SER A C 1
ATOM 1379 O O . SER A 1 175 ? -9.212 17.153 15.749 1.00 49.69 175 SER A O 1
ATOM 1381 N N . LEU A 1 176 ? -7.508 18.062 16.896 1.00 52.97 176 LEU A N 1
ATOM 1382 C CA . LEU A 1 176 ? -6.691 16.866 16.870 1.00 52.97 176 LEU A CA 1
ATOM 1383 C C . LEU A 1 176 ? -7.413 15.895 17.785 1.00 52.97 176 LEU A C 1
ATOM 1385 O O . LEU A 1 176 ? -7.510 16.150 18.985 1.00 52.97 176 LEU A O 1
ATOM 1389 N N . ASN A 1 177 ? -7.944 14.797 17.252 1.00 54.66 177 ASN A N 1
ATOM 1390 C CA . ASN A 1 177 ? -8.450 13.746 18.119 1.00 54.66 177 ASN A CA 1
ATOM 1391 C C . ASN A 1 177 ? -7.241 13.015 18.730 1.00 54.66 177 ASN A C 1
ATOM 1393 O O . ASN A 1 177 ? -6.827 11.938 18.299 1.00 54.66 177 ASN A O 1
ATOM 1397 N N . THR A 1 178 ? -6.600 13.685 19.688 1.00 57.03 178 THR A N 1
ATOM 1398 C CA . THR A 1 178 ? -5.389 13.255 20.387 1.00 57.03 178 THR A CA 1
ATOM 1399 C C . THR A 1 178 ? -5.654 12.008 21.213 1.00 57.03 178 THR A C 1
ATOM 1401 O O . THR A 1 178 ? -4.762 11.172 21.317 1.00 57.03 178 THR A O 1
ATOM 1404 N N . LYS A 1 179 ? -6.881 11.831 21.726 1.00 55.03 179 LYS A N 1
ATOM 1405 C CA . LYS A 1 179 ? -7.323 10.590 22.379 1.00 55.03 179 LYS A CA 1
ATOM 1406 C C . LYS A 1 179 ? -7.243 9.397 21.424 1.00 55.03 179 LYS A C 1
ATOM 1408 O O . LYS A 1 179 ? -6.603 8.407 21.760 1.00 55.03 179 LYS A O 1
ATOM 1413 N N . LEU A 1 180 ? -7.796 9.515 20.216 1.00 58.97 180 LEU A N 1
ATOM 1414 C CA . LEU A 1 180 ? -7.739 8.435 19.221 1.00 58.97 180 LEU A CA 1
ATOM 1415 C C . LEU A 1 180 ? -6.323 8.213 18.682 1.00 58.97 180 LEU A C 1
ATOM 1417 O O . LEU A 1 180 ? -5.893 7.081 18.511 1.00 58.97 180 LEU A O 1
ATOM 1421 N N . SER A 1 181 ? -5.557 9.284 18.468 1.00 59.31 181 SER A N 1
ATOM 1422 C CA . SER A 1 181 ? -4.164 9.152 18.018 1.00 59.31 181 SER A CA 1
ATOM 1423 C C . SER A 1 181 ? -3.290 8.446 19.058 1.00 59.31 181 SER A C 1
ATOM 1425 O O . SER A 1 181 ? -2.368 7.732 18.686 1.00 59.31 181 SER A O 1
ATOM 1427 N N . ARG A 1 182 ? -3.582 8.616 20.355 1.00 60.88 182 ARG A N 1
ATOM 1428 C CA . ARG A 1 182 ? -2.953 7.830 21.426 1.00 60.88 182 ARG A CA 1
ATOM 1429 C C . ARG A 1 182 ? -3.404 6.371 21.384 1.00 60.88 182 ARG A C 1
ATOM 1431 O O . ARG A 1 182 ? -2.567 5.503 21.498 1.00 60.88 182 ARG A O 1
ATOM 1438 N N . GLN A 1 183 ? -4.682 6.081 21.156 1.00 62.28 183 GLN A N 1
ATOM 1439 C CA . GLN A 1 183 ? -5.136 4.687 21.045 1.00 62.28 183 GLN A CA 1
ATOM 1440 C C . GLN A 1 183 ? -4.522 3.939 19.854 1.00 62.28 183 GLN A C 1
ATOM 1442 O O . GLN A 1 183 ? -4.309 2.739 19.947 1.00 62.28 183 GLN A O 1
ATOM 1447 N N . VAL A 1 184 ? -4.247 4.635 18.746 1.00 61.25 184 VAL A N 1
ATOM 1448 C CA . VAL A 1 184 ? -3.737 4.014 17.511 1.00 61.25 184 VAL A CA 1
ATOM 1449 C C . VAL A 1 184 ? -2.207 3.960 17.451 1.00 61.25 184 VAL A C 1
ATOM 1451 O O . VAL A 1 184 ? -1.657 3.055 16.834 1.00 61.25 184 VAL A O 1
ATOM 1454 N N . PHE A 1 185 ? -1.521 4.947 18.034 1.00 58.88 185 PHE A N 1
ATOM 1455 C CA . PHE A 1 185 ? -0.084 5.163 17.830 1.00 58.88 185 PHE A CA 1
ATOM 1456 C C . PHE A 1 185 ? 0.726 5.367 19.128 1.00 58.88 185 PHE A C 1
ATOM 1458 O O . PHE A 1 185 ? 1.816 5.950 19.045 1.00 58.88 185 PHE A O 1
ATOM 1465 N N . ALA A 1 186 ? 0.181 5.019 20.301 1.00 52.06 186 ALA A N 1
ATOM 1466 C CA . ALA A 1 186 ? 0.939 5.005 21.561 1.00 52.06 186 ALA A CA 1
ATOM 1467 C C . ALA A 1 186 ? 1.835 3.772 21.663 1.00 52.06 186 ALA A C 1
ATOM 1469 O O . ALA A 1 186 ? 1.422 2.704 21.161 1.00 52.06 186 ALA A O 1
#

Solvent-accessible surface area (backbone atoms only — not comparable to full-atom values): 11282 Å² total; per-residue (Å²): 139,85,85,78,77,81,78,74,81,75,79,78,82,56,92,66,76,68,72,57,62,56,78,71,71,78,33,95,47,60,83,60,30,79,97,26,70,66,26,29,39,50,54,24,43,58,59,18,71,78,47,90,45,72,71,55,24,47,37,25,44,49,57,16,97,63,21,30,56,48,62,38,48,30,47,79,58,97,68,57,72,65,58,73,58,85,57,95,60,36,98,53,72,62,28,78,34,100,44,50,61,66,57,51,52,52,52,50,50,52,47,40,57,41,71,72,37,96,81,58,84,66,88,76,54,78,83,52,53,63,49,32,62,74,73,54,40,55,71,66,57,50,51,50,48,66,77,37,39,86,80,68,45,82,46,61,87,56,38,49,70,58,49,48,55,49,26,69,75,62,76,51,82,48,73,67,61,51,70,57,22,41,76,55,49,108